Protein AF-A0A9D8RPE6-F1 (afdb_monomer)

Solvent-accessible surface area (backbone atoms only — not comparable to full-atom values): 11741 Å² total; per-residue (Å²): 139,93,84,80,96,80,81,82,78,76,74,66,63,62,64,57,57,60,62,60,58,66,74,66,58,72,76,73,71,79,67,78,72,73,56,92,44,42,50,67,58,50,51,54,49,47,44,48,47,59,56,48,60,66,75,77,62,69,70,71,65,51,54,53,54,52,50,50,27,52,50,51,47,51,48,46,49,50,52,53,52,56,52,40,73,73,40,61,70,74,53,22,53,48,23,50,53,46,49,52,56,49,46,52,35,34,60,70,23,82,93,38,54,80,45,42,72,43,52,82,56,65,64,44,54,56,64,51,45,73,66,50,48,52,49,55,49,31,33,47,71,69,75,44,61,39,73,39,28,34,43,31,79,58,25,37,43,34,33,31,70,34,90,86,70,82,45,53,39,35,39,38,36,34,57,77,56,31,36,35,35,50,43,59,84,55,81,82,71,46,63,60,79,51,65,47,66,76,76,43,66,25,43,53,116

Secondary structure (DSSP, 8-state):
------SSSSSSHHHHHHHHHGGGS------------BHHHHHHHHHHHHHHTTTSS-HHHHHHHHHHHHHHHHHHHHHHHHHHHTS-HHHHHHHHHHHHHHHHHHHH-GGGTTPEEE-SSTHHHHH--HHHHHHHHHHHTTS---SEEEE-SSEEEEEEE-TTTS-EEEEEEETTTTEEEEESS-GGGS-HHHH-S--EEEB--

Foldseek 3Di:
DDDDDDPDPPPPVVVVVVVVVVVPPPPPPVPQPQPAAAPLRVLVVLLCVLVCVVVDDDPPVVVVLVVVLVVVLVVQVVVLVVVLVPDDVVLSVQLVVLLVLLQVLLCVAPSLNPAHEHELDSCCSSVQDPQNSVQSSCVSVVNDWAQWWKDFPQWIWGWHQRPPPSWIWIWIARSSSSYIYTDTHDPVSPDVVRVPDDIHIYDTD

Nearest PDB structures (foldseek):
  8veh-assembly4_D  TM=6.543E-01  e=1.428E+00  Rickettsia bellii RML369-C
  4mlg-assembly1_B  TM=6.519E-01  e=4.072E+00  uncultured organism
  5e6u-assembly1_A  TM=4.037E-01  e=3.226E+00  Homo sapiens
  5e6s-assembly3_E  TM=4.034E-01  e=5.140E+00  Homo sapiens
  5e6s-assembly2_C  TM=4.018E-01  e=5.448E+00  Homo sapiens

pLDDT: mean 74.25, std 17.52, range [36.28, 94.06]

Structure (mmCIF, N/CA/C/O backbone):
data_AF-A0A9D8RPE6-F1
#
_entry.id   AF-A0A9D8RPE6-F1
#
loop_
_atom_site.grou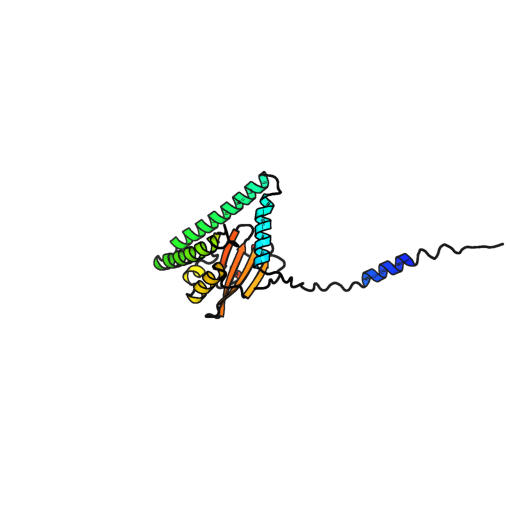p_PDB
_atom_site.id
_atom_site.type_symbol
_atom_site.label_atom_id
_atom_site.label_alt_id
_atom_site.label_comp_id
_atom_site.label_asym_id
_atom_site.label_entity_id
_atom_site.label_seq_id
_atom_site.pdbx_PDB_ins_code
_atom_site.Cartn_x
_atom_site.Cartn_y
_atom_site.Cartn_z
_atom_site.occupancy
_atom_site.B_iso_or_equiv
_atom_site.auth_seq_id
_atom_site.auth_comp_id
_atom_site.auth_asym_id
_atom_site.auth_atom_id
_atom_site.pdbx_PDB_model_num
ATOM 1 N N . MET A 1 1 ? 22.494 -43.134 -78.962 1.00 38.47 1 MET A N 1
ATOM 2 C CA . MET A 1 1 ? 23.239 -43.519 -77.742 1.00 38.47 1 MET A CA 1
ATOM 3 C C . MET A 1 1 ? 22.739 -42.643 -76.592 1.00 38.47 1 MET A C 1
ATOM 5 O O . MET A 1 1 ? 23.054 -41.464 -76.552 1.00 38.47 1 MET A O 1
ATOM 9 N N . MET A 1 2 ? 21.853 -43.183 -75.748 1.00 38.44 2 MET A N 1
ATOM 10 C CA . MET A 1 2 ? 21.179 -42.483 -74.641 1.00 38.44 2 MET A CA 1
ATOM 11 C C . MET A 1 2 ? 22.036 -42.511 -73.369 1.00 38.44 2 MET A C 1
ATOM 13 O O . MET A 1 2 ? 22.334 -43.597 -72.883 1.00 38.44 2 MET A O 1
ATOM 17 N N . LYS A 1 3 ? 22.379 -41.340 -72.818 1.00 37.56 3 LYS A N 1
ATOM 18 C CA . LYS A 1 3 ? 22.883 -41.077 -71.449 1.00 37.56 3 LYS A CA 1
ATOM 19 C C . LYS A 1 3 ? 22.598 -39.577 -71.190 1.00 37.56 3 LYS A C 1
ATOM 21 O O . LYS A 1 3 ? 22.864 -38.788 -72.079 1.00 37.56 3 LYS A O 1
ATOM 26 N N . ASN A 1 4 ? 22.084 -39.053 -70.078 1.00 41.06 4 ASN A N 1
ATOM 27 C CA . ASN A 1 4 ? 21.848 -39.583 -68.741 1.00 41.06 4 ASN A CA 1
ATOM 28 C C . ASN A 1 4 ? 20.949 -38.563 -67.987 1.00 41.06 4 ASN A C 1
ATOM 30 O O . ASN A 1 4 ? 21.429 -37.543 -67.496 1.00 41.06 4 ASN A O 1
ATOM 34 N N . THR A 1 5 ? 19.638 -38.793 -67.902 1.00 49.66 5 THR A N 1
ATOM 35 C CA . THR A 1 5 ? 18.705 -38.008 -67.069 1.00 49.66 5 THR A CA 1
ATOM 36 C C . THR A 1 5 ? 18.773 -38.506 -65.625 1.00 49.66 5 THR A C 1
ATOM 38 O O . THR A 1 5 ? 18.009 -39.387 -65.236 1.00 49.66 5 THR A O 1
ATOM 41 N N . ARG A 1 6 ? 19.724 -38.009 -64.821 1.00 47.41 6 ARG A N 1
ATOM 42 C CA . ARG A 1 6 ? 19.902 -38.473 -63.425 1.00 47.41 6 ARG A CA 1
ATOM 43 C C . ARG A 1 6 ? 20.211 -37.399 -62.377 1.00 47.41 6 ARG A C 1
ATOM 45 O O . ARG A 1 6 ? 20.672 -37.749 -61.300 1.00 47.41 6 ARG A O 1
ATOM 52 N N . ASN A 1 7 ? 19.906 -36.122 -62.624 1.00 46.97 7 ASN A N 1
ATOM 53 C CA . ASN A 1 7 ? 20.205 -35.059 -61.646 1.00 46.97 7 ASN A CA 1
ATOM 54 C C . ASN A 1 7 ? 19.041 -34.137 -61.244 1.00 46.97 7 ASN A C 1
ATOM 56 O O . ASN A 1 7 ? 19.283 -33.149 -60.562 1.00 46.97 7 ASN A O 1
ATOM 60 N N . LEU A 1 8 ? 17.782 -34.462 -61.569 1.00 42.97 8 LEU A N 1
ATOM 61 C CA . LEU A 1 8 ? 16.640 -33.603 -61.198 1.00 42.97 8 LEU A CA 1
ATOM 62 C C . LEU A 1 8 ? 15.841 -34.030 -59.951 1.00 42.97 8 LEU A C 1
ATOM 64 O O . LEU A 1 8 ? 14.973 -33.284 -59.519 1.00 42.97 8 LEU A O 1
ATOM 68 N N . TYR A 1 9 ? 16.137 -35.175 -59.326 1.00 46.22 9 TYR A N 1
ATOM 69 C CA . TYR A 1 9 ? 15.296 -35.727 -58.243 1.00 46.22 9 TYR A CA 1
ATOM 70 C C . TYR A 1 9 ? 15.924 -35.718 -56.840 1.00 46.22 9 TYR A C 1
ATOM 72 O O . TYR A 1 9 ? 15.388 -36.336 -55.927 1.00 46.22 9 TYR A O 1
ATOM 80 N N . LYS A 1 10 ? 17.047 -35.017 -56.629 1.00 44.34 10 LYS A N 1
ATOM 81 C CA . LYS A 1 10 ? 17.669 -34.910 -55.291 1.00 44.34 10 LYS A CA 1
ATOM 82 C C . LYS A 1 10 ? 17.327 -33.629 -54.523 1.00 44.34 10 LYS A C 1
ATOM 84 O O . LYS A 1 10 ? 17.572 -33.578 -53.326 1.00 44.34 10 LYS A O 1
ATOM 89 N N . TRP A 1 11 ? 16.713 -32.635 -55.168 1.00 43.06 11 TRP A N 1
ATOM 90 C CA . TRP A 1 11 ? 16.415 -31.337 -54.541 1.00 43.06 11 TRP A CA 1
ATOM 91 C C . TRP A 1 11 ? 14.943 -31.124 -54.164 1.00 43.06 11 TRP A C 1
ATOM 93 O O . TRP A 1 11 ? 14.630 -30.165 -53.470 1.00 43.06 11 TRP A O 1
ATOM 103 N N . THR A 1 12 ? 14.037 -32.031 -54.536 1.00 46.94 12 THR A N 1
ATOM 104 C CA . THR A 1 12 ? 12.609 -31.942 -54.172 1.00 46.94 12 THR A CA 1
ATOM 105 C C . THR A 1 12 ? 12.239 -32.748 -52.923 1.00 46.94 12 THR A C 1
ATOM 107 O O . THR A 1 12 ? 11.204 -32.489 -52.316 1.00 46.94 12 THR A O 1
ATOM 110 N N . ALA A 1 13 ? 13.099 -33.667 -52.471 1.00 46.22 13 ALA A N 1
ATOM 111 C CA . ALA A 1 13 ? 12.863 -34.462 -51.262 1.00 46.22 13 ALA A CA 1
ATOM 112 C C . ALA A 1 13 ? 13.247 -33.735 -49.955 1.00 46.22 13 ALA A C 1
ATOM 114 O O . ALA A 1 13 ? 12.731 -34.068 -48.891 1.00 46.22 13 ALA A O 1
ATOM 115 N N . VAL A 1 14 ? 14.112 -32.715 -50.019 1.00 47.41 14 VAL A N 1
ATOM 116 C CA . VAL A 1 14 ? 14.602 -32.002 -48.822 1.00 47.41 14 VAL A CA 1
ATOM 117 C C . VAL A 1 14 ? 13.607 -30.935 -48.336 1.00 47.41 14 VAL A C 1
ATOM 119 O O . VAL A 1 14 ? 13.515 -30.682 -47.138 1.00 47.41 14 VAL A O 1
ATOM 122 N N . CYS A 1 15 ? 12.779 -30.370 -49.222 1.00 39.06 15 CYS A N 1
ATOM 123 C CA . CYS A 1 15 ? 11.791 -29.357 -48.832 1.00 39.06 15 CYS A CA 1
ATOM 124 C C . CYS A 1 15 ? 10.507 -29.937 -48.206 1.00 39.06 15 CYS A C 1
ATOM 126 O O . CYS A 1 15 ? 9.873 -29.253 -47.408 1.00 39.06 15 CYS A O 1
ATOM 128 N N . CYS A 1 16 ? 10.135 -31.192 -48.494 1.00 42.22 16 CYS A N 1
ATOM 129 C CA . CYS A 1 16 ? 8.936 -31.808 -47.898 1.00 42.22 16 CY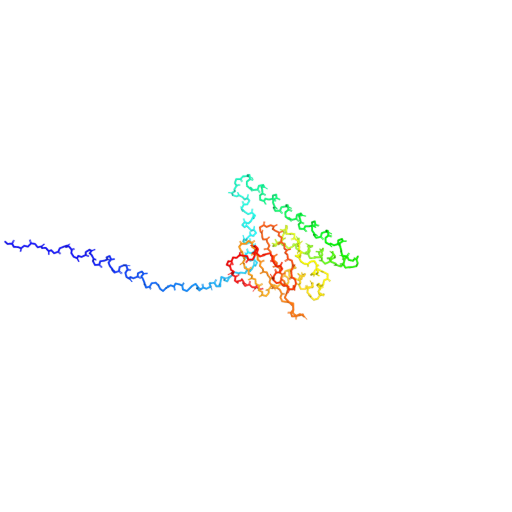S A CA 1
ATOM 130 C C . CYS A 1 16 ? 9.171 -32.396 -46.495 1.00 42.22 16 CYS A C 1
ATOM 132 O O . CYS A 1 16 ? 8.239 -32.441 -45.696 1.00 42.22 16 CYS A O 1
ATOM 134 N N . ALA A 1 17 ? 10.402 -32.785 -46.146 1.00 45.97 17 ALA A N 1
ATOM 135 C CA . ALA A 1 17 ? 10.709 -33.287 -44.802 1.00 45.97 17 ALA A CA 1
ATOM 136 C C . ALA A 1 17 ? 10.787 -32.164 -43.745 1.00 45.97 17 ALA A C 1
ATOM 138 O O . ALA A 1 17 ? 10.439 -32.381 -42.587 1.00 45.97 17 ALA A O 1
ATOM 139 N N . ALA A 1 18 ? 11.178 -30.947 -44.141 1.00 48.09 18 ALA A N 1
ATOM 140 C CA . ALA A 1 18 ? 11.243 -29.797 -43.234 1.00 48.09 18 ALA A CA 1
ATOM 141 C C . ALA A 1 18 ? 9.855 -29.221 -42.883 1.00 48.09 18 ALA A C 1
ATOM 143 O O . ALA A 1 18 ? 9.660 -28.708 -41.783 1.00 48.09 18 ALA A O 1
ATOM 144 N N . LEU A 1 19 ? 8.873 -29.347 -43.783 1.00 46.00 19 LEU A N 1
ATOM 145 C CA . LEU A 1 19 ? 7.506 -28.852 -43.568 1.00 46.00 19 LEU A CA 1
ATOM 146 C C . LEU A 1 19 ? 6.645 -29.792 -42.706 1.00 46.00 19 LEU A C 1
ATOM 148 O O . LEU A 1 19 ? 5.772 -29.317 -41.985 1.00 46.00 19 LEU A O 1
ATOM 152 N N . LEU A 1 20 ? 6.926 -31.100 -42.699 1.00 42.09 20 LEU A N 1
ATOM 153 C CA . LEU A 1 20 ? 6.230 -32.068 -41.837 1.00 42.09 20 LEU A CA 1
ATOM 154 C C . LEU A 1 20 ? 6.803 -32.160 -40.412 1.00 42.09 20 LEU A C 1
ATOM 156 O O . LEU A 1 20 ? 6.078 -32.546 -39.499 1.00 42.09 20 LEU A O 1
ATOM 160 N N . ALA A 1 21 ? 8.053 -31.743 -40.181 1.00 47.22 21 ALA A N 1
ATOM 161 C CA . ALA A 1 21 ? 8.631 -31.682 -38.833 1.00 47.22 21 ALA A CA 1
ATOM 162 C C . ALA A 1 21 ? 8.176 -30.448 -38.023 1.00 47.22 21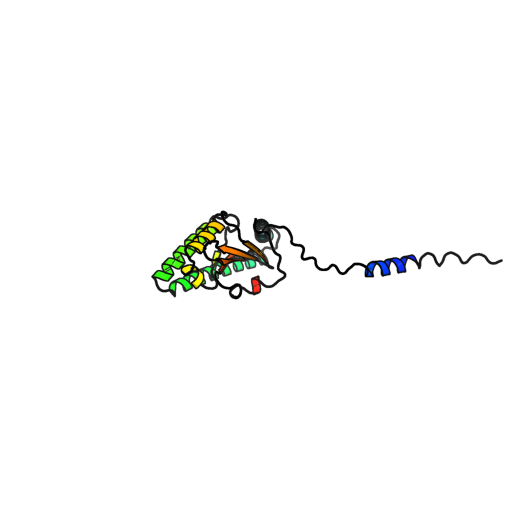 ALA A C 1
ATOM 164 O O . ALA A 1 21 ? 8.215 -30.470 -36.795 1.00 47.22 21 ALA A O 1
ATOM 165 N N . ALA A 1 22 ? 7.698 -29.384 -38.681 1.00 46.00 22 ALA A N 1
ATOM 166 C CA . ALA A 1 22 ? 7.183 -28.187 -38.006 1.00 46.00 22 ALA A CA 1
ATOM 167 C C . ALA A 1 22 ? 5.736 -28.342 -37.490 1.00 46.00 22 ALA A C 1
ATOM 169 O O . ALA A 1 22 ? 5.311 -27.579 -36.626 1.00 46.00 22 ALA A O 1
ATOM 170 N N . LEU A 1 23 ? 4.993 -29.345 -37.973 1.00 44.56 23 LEU A N 1
ATOM 171 C CA . LEU A 1 23 ? 3.625 -29.659 -37.528 1.00 44.56 23 LEU A CA 1
ATOM 172 C C . LEU A 1 23 ? 3.574 -30.600 -36.310 1.00 44.56 23 LEU A C 1
ATOM 174 O O . LEU A 1 23 ? 2.495 -30.892 -35.805 1.00 44.56 23 LEU A O 1
ATOM 178 N N . LEU A 1 24 ? 4.735 -31.046 -35.821 1.00 40.94 24 LEU A N 1
ATOM 179 C CA . LEU A 1 24 ? 4.886 -31.881 -34.624 1.00 40.94 24 LEU A CA 1
ATOM 180 C C . LEU A 1 24 ? 5.618 -31.150 -33.492 1.00 40.94 24 LEU A C 1
ATOM 182 O O . LEU A 1 24 ? 6.169 -31.782 -32.593 1.00 40.94 24 LEU A O 1
ATOM 186 N N . ILE A 1 25 ? 5.610 -29.815 -33.500 1.00 46.50 25 ILE A N 1
ATOM 187 C CA . ILE A 1 25 ? 5.854 -29.078 -32.264 1.00 46.50 25 ILE A CA 1
ATOM 188 C C . ILE A 1 25 ? 4.582 -29.295 -31.442 1.00 46.50 25 ILE A C 1
ATOM 190 O O . ILE A 1 25 ? 3.528 -28.815 -31.869 1.00 46.50 25 ILE A O 1
ATOM 194 N N . PRO A 1 26 ? 4.620 -30.031 -30.312 1.00 42.38 26 PRO A N 1
ATOM 195 C CA . PRO A 1 26 ? 3.478 -30.031 -29.418 1.00 42.38 26 PRO A CA 1
ATOM 196 C C . PRO A 1 26 ? 3.186 -28.565 -29.146 1.00 42.38 26 PRO A C 1
ATOM 198 O O . PRO A 1 26 ? 4.105 -27.819 -28.790 1.00 42.38 26 PRO A O 1
ATOM 201 N N . ALA A 1 27 ? 1.938 -28.146 -29.389 1.00 44.84 27 ALA A N 1
ATOM 202 C CA . ALA A 1 27 ? 1.440 -26.884 -28.883 1.00 44.84 27 ALA A CA 1
ATOM 203 C C . ALA A 1 27 ? 2.005 -26.785 -27.474 1.00 44.84 27 ALA A C 1
ATOM 205 O O . ALA A 1 27 ? 1.745 -27.670 -26.655 1.00 44.84 27 ALA A O 1
ATOM 206 N N . ARG A 1 28 ? 2.899 -25.813 -27.245 1.00 36.88 28 ARG A N 1
ATOM 207 C CA . ARG A 1 28 ? 3.326 -25.499 -25.894 1.00 36.88 28 ARG A CA 1
ATOM 208 C C . ARG A 1 28 ? 2.009 -25.196 -25.207 1.00 36.88 28 ARG A C 1
ATOM 210 O O . ARG A 1 28 ? 1.449 -24.123 -25.393 1.00 36.88 28 ARG A O 1
ATOM 217 N N . THR A 1 29 ? 1.489 -26.178 -24.474 1.00 38.69 29 THR A N 1
ATOM 218 C CA . THR A 1 29 ? 0.775 -25.925 -23.243 1.00 38.69 29 THR A CA 1
ATOM 219 C C . THR A 1 29 ? 1.579 -24.814 -22.619 1.00 38.69 29 THR A C 1
ATOM 221 O O . THR A 1 29 ? 2.774 -25.009 -22.365 1.00 38.69 29 THR A O 1
ATOM 224 N N . ASP A 1 30 ? 0.974 -23.632 -22.545 1.00 36.28 30 ASP A N 1
ATOM 225 C CA . ASP A 1 30 ? 1.440 -22.537 -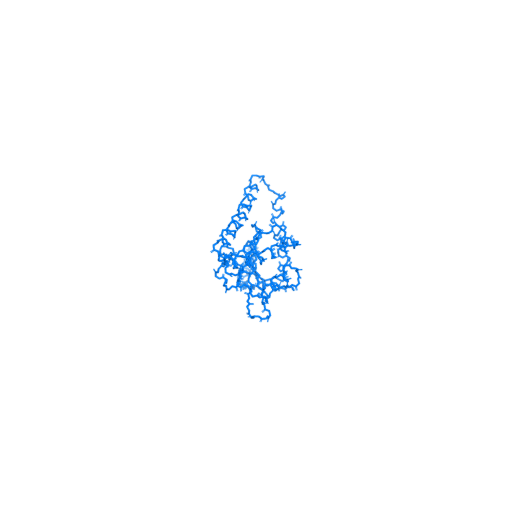21.722 1.00 36.28 30 ASP A CA 1
ATOM 226 C C . ASP A 1 30 ? 1.568 -23.133 -20.322 1.00 36.28 30 ASP A C 1
ATOM 228 O O . ASP A 1 30 ? 0.649 -23.096 -19.509 1.00 36.28 30 ASP A O 1
ATOM 232 N N . ALA A 1 31 ? 2.698 -23.793 -20.069 1.00 39.06 31 ALA A N 1
ATOM 233 C CA . ALA A 1 31 ? 3.173 -24.066 -18.747 1.00 39.06 31 ALA A CA 1
ATOM 234 C C . ALA A 1 31 ? 3.246 -22.665 -18.174 1.00 39.06 31 ALA A C 1
ATOM 236 O O . ALA A 1 31 ? 4.044 -21.850 -18.643 1.00 39.06 31 ALA A O 1
ATOM 237 N N . GLN A 1 32 ? 2.314 -22.349 -17.278 1.00 45.88 32 GLN A N 1
ATOM 238 C CA . GLN A 1 32 ? 2.399 -21.176 -16.436 1.00 45.88 32 GLN A CA 1
ATOM 239 C C . GLN A 1 32 ? 3.757 -21.285 -15.762 1.00 45.88 32 GLN A C 1
ATOM 241 O O . GLN A 1 32 ? 3.935 -22.013 -14.788 1.00 45.88 32 GLN A O 1
ATOM 246 N N . THR A 1 33 ? 4.759 -20.659 -16.371 1.00 45.47 33 THR A N 1
ATOM 247 C CA . THR A 1 33 ? 6.102 -20.619 -15.842 1.00 45.47 33 THR A CA 1
ATOM 248 C C . THR A 1 33 ? 5.950 -19.801 -14.579 1.00 45.47 33 THR A C 1
ATOM 250 O O . THR A 1 33 ? 5.852 -18.574 -14.643 1.00 45.47 33 THR A O 1
ATOM 253 N N . HIS A 1 34 ? 5.837 -20.479 -13.437 1.00 52.19 34 HIS A N 1
ATOM 254 C CA . HIS A 1 34 ? 6.012 -19.860 -12.138 1.00 52.19 34 HIS A CA 1
ATOM 255 C C . HIS A 1 34 ? 7.430 -19.283 -12.158 1.00 52.19 34 HIS A C 1
ATOM 257 O O . HIS A 1 34 ? 8.427 -19.975 -11.955 1.00 52.19 34 HIS A O 1
ATOM 263 N N . LEU A 1 35 ? 7.532 -18.019 -12.561 1.00 56.44 35 LEU A N 1
ATOM 264 C CA . LEU A 1 35 ? 8.759 -17.251 -12.525 1.00 56.44 35 LEU A CA 1
ATOM 265 C C . LEU A 1 35 ? 9.096 -17.101 -11.045 1.00 56.44 35 LEU A C 1
ATOM 267 O O . LEU A 1 35 ? 8.471 -16.309 -10.346 1.00 56.44 35 LEU A O 1
ATOM 271 N N . ASN A 1 36 ? 10.072 -17.878 -10.572 1.00 64.44 36 ASN A N 1
ATOM 272 C CA . ASN A 1 36 ? 10.607 -17.795 -9.213 1.00 64.44 36 ASN A CA 1
ATOM 273 C C . ASN A 1 36 ? 11.349 -16.461 -9.015 1.00 64.44 36 ASN A C 1
ATOM 275 O O . ASN A 1 36 ? 12.579 -16.396 -8.991 1.00 64.44 36 ASN A O 1
ATOM 279 N N . VAL A 1 37 ? 10.594 -15.371 -8.906 1.00 77.44 37 VAL A N 1
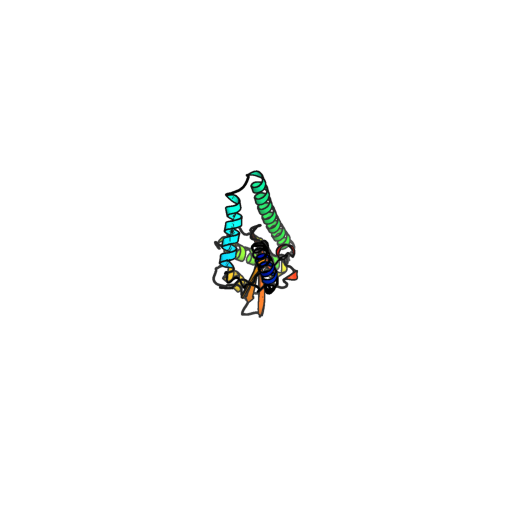ATOM 280 C CA . VAL A 1 37 ? 11.083 -14.023 -8.620 1.00 77.44 37 VAL A CA 1
ATOM 281 C C . VAL A 1 37 ? 10.323 -13.506 -7.404 1.00 77.44 37 VAL A C 1
ATOM 283 O O . VAL A 1 37 ? 9.097 -13.589 -7.346 1.00 77.44 37 VAL A O 1
ATOM 286 N N . SER A 1 38 ? 11.048 -12.978 -6.415 1.00 87.88 38 SER A N 1
ATOM 287 C CA . SER A 1 38 ? 10.418 -12.420 -5.219 1.00 87.88 38 SER A CA 1
ATOM 288 C C . SER A 1 38 ? 9.701 -11.109 -5.514 1.00 87.88 38 SER A C 1
ATOM 290 O O . SER A 1 38 ? 10.154 -10.307 -6.337 1.00 87.88 38 SER A O 1
ATOM 292 N N . TRP A 1 39 ? 8.613 -10.844 -4.790 1.00 90.38 39 TRP A N 1
ATOM 293 C CA . TRP A 1 39 ? 7.866 -9.590 -4.928 1.00 90.38 39 TRP A CA 1
ATOM 294 C C . TRP A 1 39 ? 8.739 -8.350 -4.685 1.00 90.38 39 TRP A C 1
ATOM 296 O O . TRP A 1 39 ? 8.599 -7.364 -5.406 1.00 90.38 39 TRP A O 1
ATOM 306 N N . LYS A 1 40 ? 9.692 -8.422 -3.738 1.00 91.31 40 LYS A N 1
ATOM 307 C CA . LYS A 1 40 ? 10.648 -7.339 -3.451 1.00 91.31 40 LYS A CA 1
ATOM 308 C C . LYS A 1 40 ? 11.481 -7.009 -4.687 1.00 91.31 40 LYS A C 1
ATOM 310 O O . LYS A 1 40 ? 11.511 -5.860 -5.111 1.00 91.31 40 LYS A O 1
ATOM 315 N N . LYS A 1 41 ? 12.064 -8.026 -5.335 1.00 90.19 41 LYS A N 1
ATOM 316 C CA . LYS A 1 41 ? 12.854 -7.844 -6.564 1.00 90.19 41 LYS A CA 1
ATOM 317 C C . LYS A 1 41 ? 12.018 -7.272 -7.704 1.00 90.19 41 LYS A C 1
ATOM 319 O O . LYS A 1 41 ? 12.506 -6.420 -8.443 1.00 90.19 41 LYS A O 1
ATOM 324 N N . VAL A 1 42 ? 10.768 -7.715 -7.850 1.00 89.81 42 VAL A N 1
ATOM 325 C CA . VAL A 1 42 ? 9.860 -7.158 -8.864 1.00 89.81 42 VAL A CA 1
ATOM 326 C C . VAL A 1 42 ? 9.580 -5.683 -8.582 1.00 89.81 42 VAL A C 1
ATOM 328 O O . VAL A 1 42 ? 9.689 -4.867 -9.494 1.00 89.81 42 VAL A O 1
ATOM 331 N N . LEU A 1 43 ? 9.278 -5.321 -7.335 1.00 90.88 43 LEU A N 1
ATOM 332 C CA . LEU A 1 43 ? 9.050 -3.931 -6.946 1.00 90.88 43 LEU A CA 1
ATOM 333 C C . LEU A 1 43 ? 10.297 -3.065 -7.170 1.00 90.88 43 LEU A C 1
ATOM 335 O O . LEU A 1 43 ? 10.189 -1.977 -7.724 1.00 90.88 43 LEU A O 1
ATOM 339 N N . GLU A 1 44 ? 11.488 -3.550 -6.818 1.00 91.81 44 GLU A N 1
ATOM 340 C CA . GLU A 1 44 ? 12.762 -2.865 -7.082 1.00 91.81 44 GLU A CA 1
ATOM 341 C C . GLU A 1 44 ? 13.020 -2.658 -8.577 1.00 91.81 44 GLU A C 1
ATOM 343 O O . GLU A 1 44 ? 13.537 -1.619 -8.990 1.00 91.81 44 GLU A O 1
ATOM 348 N N . GLN A 1 45 ? 12.711 -3.655 -9.406 1.00 89.19 45 GLN A N 1
ATOM 349 C CA . GLN A 1 45 ? 12.844 -3.553 -10.858 1.00 89.19 45 GLN A CA 1
ATOM 350 C C . GLN A 1 45 ? 11.843 -2.555 -11.439 1.00 89.19 45 GLN A C 1
ATOM 352 O O . GLN A 1 45 ? 12.228 -1.734 -12.268 1.00 89.19 45 GLN A O 1
ATOM 357 N N . GLU A 1 46 ? 10.585 -2.585 -10.998 1.00 87.56 46 GLU A N 1
ATOM 358 C CA . GLU A 1 46 ? 9.561 -1.647 -11.461 1.00 87.56 46 GLU A CA 1
ATOM 359 C C . GLU A 1 46 ? 9.830 -0.223 -10.968 1.00 87.56 46 GLU A C 1
ATOM 361 O O . GLU A 1 46 ? 9.704 0.711 -11.755 1.00 87.56 46 GLU A O 1
ATOM 366 N N . ASN A 1 47 ? 10.288 -0.042 -9.725 1.00 89.25 47 ASN A N 1
ATOM 367 C CA . ASN A 1 47 ? 10.751 1.249 -9.217 1.00 89.25 47 ASN A CA 1
ATOM 368 C C . ASN A 1 47 ? 11.894 1.777 -10.082 1.00 89.25 47 ASN A C 1
ATOM 370 O O . ASN A 1 47 ? 11.771 2.858 -10.647 1.00 89.25 47 ASN A O 1
ATOM 374 N N . ARG A 1 48 ? 12.945 0.974 -10.302 1.00 86.94 48 ARG A N 1
ATOM 375 C CA . ARG A 1 48 ? 14.041 1.348 -11.206 1.00 86.94 48 ARG A CA 1
ATOM 376 C C . ARG A 1 48 ? 13.548 1.653 -12.608 1.00 86.94 48 ARG A C 1
ATOM 378 O O . ARG A 1 48 ? 14.036 2.597 -13.204 1.00 86.94 48 ARG A O 1
ATOM 385 N N . ARG A 1 49 ? 12.596 0.901 -13.160 1.00 84.44 49 ARG A N 1
ATOM 386 C CA . ARG A 1 49 ? 12.032 1.182 -14.487 1.00 84.44 49 ARG A CA 1
ATOM 387 C C . ARG A 1 49 ? 11.306 2.522 -14.497 1.00 84.44 49 ARG A C 1
ATOM 389 O O . ARG A 1 49 ? 11.515 3.298 -15.419 1.00 84.44 49 ARG A O 1
ATOM 396 N N . VAL A 1 50 ? 10.467 2.795 -13.506 1.00 79.81 50 VAL A N 1
ATOM 397 C CA . VAL A 1 50 ? 9.708 4.047 -13.391 1.00 79.81 50 VAL A CA 1
ATOM 398 C C . VAL A 1 50 ? 10.637 5.244 -13.166 1.00 79.81 50 VAL A C 1
ATOM 400 O O . VAL A 1 50 ? 10.397 6.310 -13.735 1.00 79.81 50 VAL A O 1
ATOM 403 N N . ASP A 1 51 ? 11.710 5.058 -12.402 1.00 77.19 51 ASP A N 1
ATOM 404 C CA . ASP A 1 51 ? 12.680 6.104 -12.082 1.00 77.19 51 ASP A CA 1
ATOM 405 C C . ASP A 1 51 ? 13.676 6.315 -13.252 1.00 77.19 51 ASP A C 1
ATOM 407 O O . ASP A 1 51 ? 13.916 7.449 -13.670 1.00 77.19 51 ASP A O 1
ATOM 411 N N . ASN A 1 52 ? 14.164 5.237 -13.887 1.00 64.81 52 ASN A N 1
ATOM 412 C CA . ASN A 1 52 ? 15.093 5.262 -15.034 1.00 64.81 52 ASN A CA 1
ATOM 413 C C . ASN A 1 52 ? 14.417 5.548 -16.380 1.00 64.81 52 ASN A C 1
ATOM 415 O O . ASN A 1 52 ? 15.079 6.053 -17.284 1.00 64.81 52 ASN A O 1
ATOM 419 N N . GLN A 1 53 ? 13.111 5.311 -16.542 1.00 57.94 53 GLN A N 1
ATOM 420 C CA . GLN A 1 53 ? 12.356 5.910 -17.654 1.00 57.94 53 GLN A CA 1
ATOM 421 C C . GLN A 1 53 ? 12.448 7.448 -17.622 1.00 57.94 53 GLN A C 1
ATOM 423 O O . GLN A 1 53 ? 12.267 8.091 -18.653 1.00 57.94 53 GLN A O 1
ATOM 428 N N . GLY A 1 54 ? 12.817 8.040 -16.479 1.00 50.25 54 GLY A N 1
ATOM 429 C CA . GLY A 1 54 ? 13.215 9.439 -16.369 1.00 50.25 54 GLY A CA 1
ATOM 430 C C . GLY A 1 54 ? 14.570 9.790 -17.006 1.00 50.25 54 GLY A C 1
ATOM 431 O O . GLY A 1 54 ? 14.776 10.955 -17.324 1.00 50.25 54 GLY A O 1
ATOM 432 N N . ALA A 1 55 ? 15.484 8.844 -17.234 1.00 46.91 55 ALA A N 1
ATOM 433 C CA . ALA A 1 55 ? 16.832 9.126 -17.747 1.00 46.91 55 ALA A CA 1
ATOM 434 C C . ALA A 1 55 ? 16.954 9.074 -19.286 1.00 46.91 55 ALA A C 1
ATOM 436 O O . ALA A 1 55 ? 17.909 9.620 -19.828 1.00 46.91 55 ALA A O 1
ATOM 437 N N . ALA A 1 56 ? 16.006 8.449 -19.997 1.00 49.00 56 ALA A N 1
ATOM 438 C CA . ALA A 1 56 ? 16.188 8.064 -21.405 1.00 49.00 56 ALA A CA 1
ATOM 439 C C . ALA A 1 56 ? 15.185 8.669 -22.422 1.00 49.00 56 ALA A C 1
ATOM 441 O O . ALA A 1 56 ? 15.105 8.163 -23.537 1.00 49.00 56 ALA A O 1
ATOM 442 N N . SER A 1 57 ? 14.396 9.710 -22.094 1.00 48.06 57 SER A N 1
ATOM 443 C CA . SER A 1 57 ? 13.310 10.182 -22.987 1.00 48.06 57 SER A CA 1
ATOM 444 C C . SER A 1 57 ? 13.090 11.706 -23.053 1.00 48.06 57 SER A C 1
ATOM 446 O O . SER A 1 57 ? 13.347 12.439 -22.099 1.00 48.06 57 SER A O 1
ATOM 448 N N . VAL A 1 58 ? 12.556 12.146 -24.202 1.00 55.81 58 VAL A N 1
ATOM 449 C CA . VAL A 1 58 ? 12.230 13.522 -24.636 1.00 55.81 58 VAL A CA 1
ATOM 450 C C . VAL A 1 58 ? 11.446 14.308 -23.568 1.00 55.81 58 VAL A C 1
ATOM 452 O O . VAL A 1 58 ? 10.388 13.876 -23.106 1.00 55.81 58 VAL A O 1
ATOM 455 N N . LEU A 1 59 ? 11.958 15.489 -23.201 1.00 57.28 59 LEU A N 1
ATOM 456 C CA . LEU A 1 59 ? 11.574 16.301 -22.030 1.00 57.28 59 LEU A CA 1
ATOM 457 C C . LEU A 1 59 ? 10.061 16.593 -21.867 1.00 57.28 59 LEU A C 1
ATOM 459 O O . LEU A 1 59 ? 9.585 16.660 -20.735 1.00 57.28 59 LEU A O 1
ATOM 463 N N . GLY A 1 60 ? 9.285 16.726 -22.951 1.00 56.00 60 GLY A N 1
ATOM 464 C CA . GLY A 1 60 ? 7.865 17.126 -22.892 1.00 56.00 60 GLY A CA 1
ATOM 465 C C . GLY A 1 60 ? 6.899 16.058 -22.351 1.00 56.00 60 GLY A C 1
ATOM 466 O O . GLY A 1 60 ? 6.039 16.356 -21.524 1.00 56.00 60 GLY A O 1
ATOM 467 N N . VAL A 1 61 ? 7.068 14.791 -22.743 1.00 61.34 61 VAL A N 1
ATOM 468 C CA . VAL A 1 61 ? 6.213 13.676 -22.272 1.00 61.34 61 VAL A CA 1
ATOM 469 C C . VAL A 1 61 ? 6.476 13.368 -20.788 1.00 61.34 61 VAL A C 1
ATOM 471 O O . VAL A 1 61 ? 5.579 12.950 -20.054 1.00 61.34 61 VAL A O 1
ATOM 474 N N . ARG A 1 62 ? 7.704 13.637 -20.320 1.00 66.69 62 ARG A N 1
ATOM 475 C CA . ARG A 1 62 ? 8.164 13.396 -18.945 1.00 66.69 62 ARG A CA 1
ATOM 476 C C . ARG A 1 62 ? 7.505 14.324 -17.929 1.00 66.69 62 ARG A C 1
ATOM 478 O O . ARG A 1 62 ? 7.043 13.854 -16.891 1.00 66.69 62 ARG A O 1
ATOM 485 N N . VAL A 1 63 ? 7.449 15.621 -18.233 1.00 68.19 63 VAL A N 1
ATOM 486 C CA . VAL A 1 63 ? 6.798 16.608 -17.363 1.00 68.19 63 VAL A CA 1
ATOM 487 C C . VAL A 1 63 ? 5.315 16.270 -17.218 1.00 68.19 63 VAL A C 1
ATOM 489 O O . VAL A 1 63 ? 4.821 16.226 -16.098 1.00 68.19 63 VAL A O 1
ATOM 492 N N . GLY A 1 64 ? 4.639 15.900 -18.312 1.00 73.44 64 GLY A N 1
ATOM 493 C CA . GLY A 1 64 ? 3.243 15.453 -18.270 1.00 73.44 64 GLY A CA 1
ATOM 494 C C . GLY A 1 64 ? 3.021 14.239 -17.359 1.00 73.44 64 GLY A C 1
ATOM 495 O O . GLY A 1 64 ? 2.154 14.276 -16.492 1.00 73.44 64 GLY A O 1
ATOM 496 N N . ALA A 1 65 ? 3.838 13.187 -17.488 1.00 76.81 65 ALA A N 1
ATOM 497 C CA . ALA A 1 65 ? 3.705 11.983 -16.661 1.00 76.81 65 ALA A CA 1
ATOM 498 C C . ALA A 1 65 ? 4.007 12.232 -15.171 1.00 76.81 65 ALA A C 1
ATOM 500 O O . ALA A 1 65 ? 3.363 11.650 -14.296 1.00 76.81 65 ALA A O 1
ATOM 501 N N . GLN A 1 66 ? 4.979 13.095 -14.868 1.00 78.00 66 GLN A N 1
ATOM 502 C CA . GLN A 1 66 ? 5.321 13.441 -13.491 1.00 78.00 66 GLN A CA 1
ATOM 503 C C . GLN A 1 66 ? 4.284 14.374 -12.855 1.00 78.00 66 GLN A C 1
ATOM 505 O O . GLN A 1 66 ? 3.921 14.169 -11.698 1.00 78.00 66 GLN A O 1
ATOM 510 N N . ILE A 1 67 ? 3.760 15.345 -13.608 1.00 81.06 67 ILE A N 1
ATOM 511 C CA . ILE A 1 67 ? 2.631 16.179 -13.176 1.00 81.06 67 ILE A CA 1
ATOM 512 C C . ILE A 1 67 ? 1.415 15.302 -12.902 1.00 81.06 67 ILE A C 1
ATOM 514 O O . ILE A 1 67 ? 0.788 15.455 -11.861 1.00 81.06 67 ILE A O 1
ATOM 518 N N . GLU A 1 68 ? 1.112 14.351 -13.784 1.00 84.25 68 GLU A N 1
ATOM 519 C CA . GLU A 1 68 ? -0.011 13.434 -13.603 1.00 84.25 68 GLU A CA 1
ATOM 520 C C . GLU A 1 68 ? 0.147 12.581 -12.338 1.00 84.25 68 GLU A C 1
ATOM 522 O O . GLU A 1 68 ? -0.805 12.425 -11.573 1.00 84.25 68 GLU A O 1
ATOM 527 N N . ARG A 1 69 ? 1.362 12.092 -12.056 1.00 86.00 69 ARG A N 1
ATOM 528 C CA . ARG A 1 69 ? 1.665 11.396 -10.797 1.00 86.00 69 ARG A CA 1
ATOM 529 C C . ARG A 1 69 ? 1.382 12.284 -9.586 1.00 86.00 69 ARG A C 1
ATOM 531 O O . ARG A 1 69 ? 0.643 11.878 -8.695 1.00 86.00 69 ARG A O 1
ATOM 538 N N . ILE A 1 70 ? 1.946 13.492 -9.564 1.00 84.75 70 ILE A N 1
ATOM 539 C CA . ILE A 1 70 ? 1.767 14.447 -8.460 1.00 84.75 70 ILE A CA 1
ATOM 540 C C . ILE A 1 70 ? 0.286 14.811 -8.301 1.00 84.75 70 ILE A C 1
ATOM 542 O O . ILE A 1 70 ? -0.215 14.894 -7.181 1.00 84.75 70 ILE A O 1
ATOM 546 N N . ARG A 1 71 ? -0.436 14.992 -9.413 1.00 87.12 71 ARG A N 1
ATOM 547 C CA . ARG A 1 71 ? -1.876 15.262 -9.427 1.00 87.12 71 ARG A CA 1
ATOM 548 C C . ARG A 1 71 ? -2.639 14.136 -8.738 1.00 87.12 71 ARG A C 1
ATOM 550 O O . ARG A 1 71 ? -3.387 14.414 -7.806 1.00 87.12 71 ARG A O 1
ATOM 557 N N . LYS A 1 72 ? -2.395 12.883 -9.127 1.00 87.25 72 LYS A N 1
ATOM 558 C CA . LYS A 1 72 ? -3.038 11.71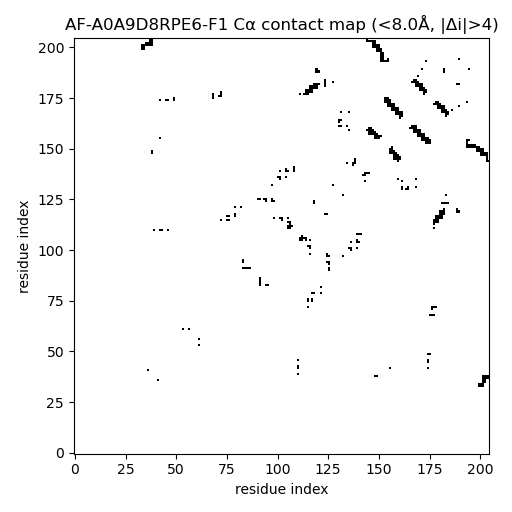4 -8.514 1.00 87.25 72 LYS A CA 1
ATOM 559 C C . LYS A 1 72 ? -2.707 11.562 -7.032 1.00 87.25 72 LYS A C 1
ATOM 561 O O . LYS A 1 72 ? -3.604 11.290 -6.242 1.00 87.25 72 LYS A O 1
ATOM 566 N N . GLN A 1 73 ? -1.453 11.783 -6.639 1.00 88.62 73 GLN A N 1
ATOM 567 C CA . GLN A 1 73 ? -1.054 11.757 -5.226 1.00 88.62 73 GLN A CA 1
ATOM 568 C C . GLN A 1 73 ? -1.785 12.838 -4.415 1.00 88.62 73 GLN A C 1
ATOM 570 O O . GLN A 1 73 ? -2.330 12.563 -3.348 1.00 88.62 73 GLN A O 1
ATOM 575 N N . ASN A 1 74 ? -1.867 14.060 -4.946 1.00 86.88 74 ASN A N 1
ATOM 576 C CA . ASN A 1 74 ? -2.599 15.149 -4.303 1.00 86.88 74 ASN A CA 1
ATOM 577 C C . ASN A 1 74 ? -4.107 14.880 -4.230 1.00 86.88 74 ASN A C 1
ATOM 579 O O . ASN A 1 74 ? -4.743 15.237 -3.239 1.00 86.88 74 ASN A O 1
ATOM 583 N N . GLU A 1 75 ? -4.691 14.267 -5.259 1.00 86.62 75 GLU A N 1
ATOM 584 C CA . GLU A 1 75 ? -6.099 13.862 -5.263 1.00 86.62 75 GLU A CA 1
ATOM 585 C C . GLU A 1 75 ? -6.377 12.799 -4.205 1.00 86.62 75 GLU A C 1
ATOM 587 O O . GLU A 1 75 ? -7.299 12.987 -3.411 1.00 86.62 75 GLU A O 1
ATOM 592 N N . ALA A 1 76 ? -5.541 11.762 -4.120 1.00 82.50 76 ALA A N 1
ATOM 593 C CA . ALA A 1 76 ? -5.641 10.737 -3.085 1.00 82.50 76 ALA A CA 1
ATOM 594 C C . ALA A 1 76 ? -5.570 11.358 -1.680 1.00 82.50 76 ALA A C 1
ATOM 596 O O . ALA A 1 76 ? -6.432 11.100 -0.839 1.00 82.50 76 ALA A O 1
ATOM 597 N N . ARG A 1 77 ? -4.613 12.265 -1.445 1.00 85.75 77 ARG A N 1
ATOM 598 C CA . ARG A 1 77 ? -4.477 12.965 -0.160 1.00 85.75 77 ARG A CA 1
ATOM 599 C C . ARG A 1 77 ? -5.700 13.823 0.175 1.00 85.75 77 ARG A C 1
ATOM 601 O O . ARG A 1 77 ? -6.190 13.779 1.302 1.00 85.75 77 ARG A O 1
ATOM 608 N N . LYS A 1 78 ? -6.224 14.588 -0.788 1.00 85.50 78 LYS A N 1
ATOM 609 C CA . LYS A 1 78 ? -7.434 15.410 -0.592 1.00 85.50 78 LYS A CA 1
ATOM 610 C C . LYS A 1 78 ? -8.662 14.553 -0.303 1.00 85.50 78 LYS A C 1
ATOM 612 O O . LYS A 1 78 ? -9.461 14.916 0.558 1.00 85.50 78 LYS A O 1
ATOM 617 N N . GLN A 1 79 ? -8.819 13.437 -1.011 1.00 82.75 79 GLN A N 1
ATOM 618 C CA . GLN A 1 79 ? -9.911 12.493 -0.779 1.00 82.75 79 GLN A CA 1
ATOM 619 C C . GLN A 1 79 ? -9.832 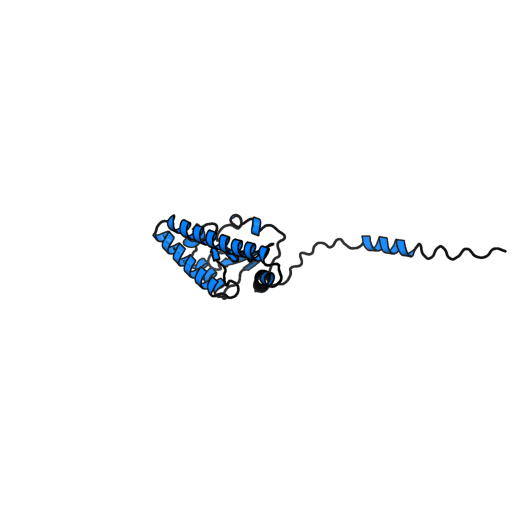11.912 0.633 1.00 82.75 79 GLN A C 1
ATOM 621 O O . GLN A 1 79 ? -10.834 11.953 1.343 1.00 82.75 79 GLN A O 1
ATOM 626 N N . MET A 1 80 ? -8.642 11.496 1.076 1.00 83.50 80 MET A N 1
ATOM 627 C CA . MET A 1 80 ? -8.404 11.011 2.440 1.00 83.50 80 MET A CA 1
ATOM 628 C C . MET A 1 80 ? -8.713 12.065 3.513 1.00 83.50 80 MET A C 1
ATOM 630 O O . MET A 1 80 ? -9.383 11.774 4.499 1.00 83.50 80 MET A O 1
ATOM 634 N N . GLN A 1 81 ? -8.288 13.313 3.320 1.00 84.00 81 GLN A N 1
ATOM 635 C CA . GLN A 1 81 ? -8.582 14.389 4.273 1.00 84.00 81 GLN A CA 1
ATOM 636 C C . GLN A 1 81 ? -10.082 14.691 4.349 1.00 84.00 81 GLN A C 1
ATOM 638 O O . GLN A 1 81 ? -10.656 14.758 5.436 1.00 84.00 81 GLN A O 1
ATOM 643 N N . LYS A 1 82 ? -10.741 14.826 3.191 1.00 83.69 82 LYS A N 1
ATOM 644 C CA . LYS A 1 82 ? -12.189 15.059 3.118 1.00 83.69 82 LYS A CA 1
ATOM 645 C C . LYS A 1 82 ? -12.964 13.920 3.777 1.00 83.69 82 LYS A C 1
ATOM 647 O O . LYS A 1 82 ? -13.923 14.161 4.503 1.00 83.69 82 LYS A O 1
ATOM 652 N N . ALA A 1 83 ? -12.520 12.696 3.562 1.00 79.06 83 ALA A N 1
ATOM 653 C CA . ALA A 1 83 ? -13.071 11.513 4.181 1.00 79.06 83 ALA A CA 1
ATOM 654 C C . ALA A 1 83 ? -13.015 11.537 5.715 1.00 79.06 83 ALA A C 1
ATOM 656 O O . ALA A 1 83 ? -14.029 11.283 6.362 1.00 79.06 83 ALA A O 1
ATOM 657 N N . PHE A 1 84 ? -11.872 11.894 6.310 1.00 83.06 84 PHE A N 1
ATOM 658 C CA . PHE A 1 84 ? -11.757 11.985 7.768 1.00 83.06 84 PHE A CA 1
ATOM 659 C C . PHE A 1 84 ? -12.707 13.030 8.363 1.00 83.06 84 PHE A C 1
ATOM 661 O O . PHE A 1 84 ? -13.313 12.774 9.399 1.00 83.06 84 PHE A O 1
ATOM 668 N N . THR A 1 85 ? -12.927 14.159 7.678 1.00 81.94 85 THR A N 1
ATOM 669 C CA . THR A 1 85 ? -13.877 15.191 8.145 1.00 81.94 85 THR A CA 1
ATOM 670 C C . THR A 1 85 ? -15.342 14.747 8.142 1.00 81.94 85 THR A C 1
ATOM 672 O O . THR A 1 85 ? -16.166 15.366 8.808 1.00 81.94 85 THR A O 1
ATOM 675 N N . GLN A 1 86 ? -15.681 13.686 7.403 1.00 84.00 86 GLN A N 1
ATOM 676 C CA . GLN A 1 86 ? -17.042 13.144 7.323 1.00 84.00 86 GLN A CA 1
ATOM 677 C C . GLN A 1 86 ? -17.332 12.089 8.400 1.00 84.00 86 GLN A C 1
ATOM 679 O O . GLN A 1 86 ? -18.481 11.680 8.563 1.00 84.00 86 GLN A O 1
ATOM 684 N N . LEU A 1 87 ? -16.309 11.636 9.127 1.00 82.81 87 LEU A N 1
ATOM 685 C CA . LEU A 1 87 ? -16.447 10.645 10.186 1.00 82.81 87 LEU A CA 1
ATOM 686 C C . LEU A 1 87 ? -16.778 11.307 11.535 1.00 82.81 87 LEU A C 1
ATOM 688 O O . LEU A 1 87 ? -16.383 12.448 11.786 1.00 82.81 87 LEU A O 1
ATOM 692 N N . PRO A 1 88 ? -17.451 10.589 12.454 1.00 86.56 88 PRO A N 1
ATOM 693 C CA . PRO A 1 88 ? -17.579 11.032 13.839 1.00 86.56 88 PRO A CA 1
ATOM 694 C C . PRO A 1 88 ? -16.201 11.305 14.453 1.00 86.56 88 PRO A C 1
ATOM 696 O O . PRO A 1 88 ? -15.268 10.535 14.226 1.00 86.56 88 PRO A O 1
ATOM 699 N N . LYS A 1 89 ? -16.077 12.358 15.272 1.00 83.06 89 LYS A N 1
ATOM 700 C CA . LYS A 1 89 ? -14.784 12.874 15.765 1.00 83.06 89 LYS A CA 1
ATOM 701 C C . LYS A 1 89 ? -13.835 11.789 16.304 1.00 83.06 89 LYS A C 1
ATOM 703 O O . LYS A 1 89 ? -12.703 11.696 15.847 1.00 83.06 89 LYS A O 1
ATOM 708 N N . GLY A 1 90 ? -14.303 10.921 17.206 1.00 82.00 90 GLY A N 1
ATOM 709 C CA . GLY A 1 90 ? -13.461 9.855 17.775 1.00 82.00 90 GLY A CA 1
ATOM 710 C C . GLY A 1 90 ? -13.037 8.784 16.757 1.00 82.00 90 GLY A C 1
ATOM 711 O O . GLY A 1 90 ? -11.947 8.224 16.848 1.00 82.00 90 GLY A O 1
ATOM 712 N N . THR A 1 91 ? -13.869 8.521 15.748 1.00 84.00 91 THR A N 1
ATOM 713 C CA . THR A 1 91 ? -13.545 7.607 14.645 1.00 84.00 91 THR A CA 1
ATOM 714 C C . THR A 1 91 ? -12.535 8.236 13.687 1.00 84.00 91 THR A C 1
ATOM 716 O O . THR A 1 91 ? -11.603 7.556 13.262 1.00 84.00 91 THR A O 1
ATOM 719 N N . ALA A 1 92 ? -12.689 9.530 13.388 1.00 84.31 92 ALA A N 1
ATOM 720 C CA . ALA A 1 92 ? -11.763 10.294 12.559 1.00 84.31 92 ALA A CA 1
ATOM 721 C C . ALA A 1 92 ? -10.358 10.333 13.179 1.00 84.31 92 ALA A C 1
ATOM 723 O O . ALA A 1 92 ? -9.392 9.979 12.510 1.00 84.31 92 ALA A O 1
ATOM 724 N N . GLU A 1 93 ? -10.254 10.656 14.472 1.00 87.12 93 GLU A N 1
ATOM 725 C CA . GLU A 1 93 ? -8.978 10.707 15.202 1.00 87.12 93 GLU A CA 1
ATOM 726 C C . GLU A 1 93 ? -8.258 9.348 15.197 1.00 87.12 93 GLU A C 1
ATOM 728 O O . GLU A 1 93 ? -7.053 9.278 14.943 1.00 87.12 93 GLU A O 1
ATOM 733 N N . LYS A 1 94 ? -8.993 8.245 15.411 1.00 85.69 94 LYS A N 1
ATOM 734 C CA . LYS A 1 94 ? -8.431 6.886 15.326 1.00 85.69 94 LYS A CA 1
ATOM 735 C C . LYS A 1 94 ? -7.937 6.568 13.909 1.00 85.69 94 LYS A C 1
ATOM 737 O O . LYS A 1 94 ? -6.834 6.042 13.752 1.00 85.69 94 LYS A O 1
ATOM 742 N N . ALA A 1 95 ? -8.741 6.877 12.890 1.00 85.62 95 ALA A N 1
ATOM 743 C CA . ALA A 1 95 ? -8.399 6.620 11.491 1.00 85.62 95 ALA A CA 1
ATOM 744 C C . ALA A 1 95 ? -7.149 7.404 11.065 1.00 85.62 95 ALA A C 1
ATOM 746 O O . ALA A 1 95 ? -6.234 6.838 10.469 1.00 85.62 95 ALA A O 1
ATOM 747 N N . GLU A 1 96 ? -7.085 8.686 11.425 1.00 88.19 96 GLU A N 1
ATOM 748 C CA . GLU A 1 96 ? -5.966 9.573 11.121 1.00 88.19 96 GLU A CA 1
ATOM 749 C C . GLU A 1 96 ? -4.688 9.140 11.855 1.00 88.19 96 GLU A C 1
ATOM 751 O O . GLU A 1 96 ? -3.608 9.109 11.263 1.00 88.19 96 GLU A O 1
ATOM 756 N N . ALA A 1 97 ? -4.793 8.713 13.118 1.00 88.94 97 ALA A N 1
ATOM 757 C CA . ALA A 1 97 ? -3.660 8.163 13.856 1.00 88.94 97 ALA A CA 1
ATOM 758 C C . ALA A 1 97 ? -3.105 6.885 13.199 1.00 88.94 97 ALA A C 1
ATOM 760 O O . ALA A 1 97 ? -1.886 6.744 13.057 1.00 88.94 97 ALA A O 1
ATOM 761 N N . ASN A 1 98 ? -3.978 5.968 12.769 1.00 89.00 98 ASN A N 1
ATOM 762 C CA . ASN A 1 98 ? -3.579 4.752 12.056 1.00 89.00 98 ASN A CA 1
ATOM 763 C C . ASN A 1 98 ? -2.929 5.079 10.706 1.00 89.00 98 ASN A C 1
ATOM 765 O O . ASN A 1 98 ? -1.839 4.582 10.415 1.00 89.00 98 ASN A O 1
ATOM 769 N N . TYR A 1 99 ? -3.550 5.969 9.930 1.00 90.19 99 TYR A N 1
ATOM 770 C CA . TYR A 1 99 ? -3.016 6.470 8.666 1.00 90.19 99 TYR A CA 1
ATOM 771 C C . TYR A 1 99 ? -1.608 7.048 8.843 1.00 90.19 99 TYR A C 1
ATOM 773 O O . TYR A 1 99 ? -0.670 6.607 8.181 1.00 90.19 99 TYR A O 1
ATOM 781 N N . ASN A 1 100 ? -1.428 7.969 9.792 1.00 90.75 100 ASN A N 1
ATOM 782 C CA . ASN A 1 100 ? -0.148 8.632 10.035 1.00 90.75 100 ASN A CA 1
ATOM 783 C C . ASN A 1 100 ? 0.947 7.647 10.468 1.00 90.75 100 ASN A C 1
ATOM 785 O O . ASN A 1 100 ? 2.098 7.770 10.035 1.00 90.75 100 ASN A O 1
ATOM 789 N N . ARG A 1 101 ? 0.605 6.642 11.286 1.00 91.75 101 ARG A N 1
ATOM 790 C CA . ARG A 1 101 ? 1.543 5.578 11.683 1.00 91.75 101 ARG A CA 1
ATOM 791 C C . ARG A 1 101 ? 2.023 4.778 10.475 1.00 91.75 101 ARG A C 1
ATOM 793 O O . ARG A 1 101 ? 3.230 4.610 10.310 1.00 91.75 101 ARG A O 1
ATOM 800 N N . ILE A 1 102 ? 1.102 4.326 9.625 1.00 92.44 102 ILE A N 1
ATOM 801 C CA . ILE A 1 102 ? 1.438 3.530 8.437 1.00 92.44 102 ILE A CA 1
ATOM 802 C C . ILE A 1 102 ? 2.219 4.389 7.430 1.00 92.44 102 ILE A C 1
ATOM 804 O O . ILE A 1 102 ? 3.289 3.978 6.981 1.00 92.44 102 ILE A O 1
ATOM 808 N N . GLN A 1 103 ? 1.759 5.611 7.148 1.00 92.50 103 GLN A N 1
ATOM 809 C CA . GLN A 1 103 ? 2.417 6.549 6.231 1.00 92.50 103 GLN A CA 1
ATOM 810 C C . GLN A 1 103 ? 3.854 6.875 6.670 1.00 92.50 103 GLN A C 1
ATOM 812 O O . GLN A 1 103 ? 4.760 6.942 5.840 1.00 92.50 103 GLN A O 1
ATOM 817 N N . THR A 1 104 ? 4.097 7.019 7.976 1.00 92.69 104 THR A N 1
ATOM 818 C CA . THR A 1 104 ? 5.450 7.243 8.512 1.00 92.69 104 THR A CA 1
ATOM 819 C C . THR A 1 104 ? 6.378 6.060 8.233 1.00 92.69 104 THR A C 1
ATOM 821 O O . THR A 1 104 ? 7.549 6.260 7.910 1.00 92.69 104 THR A O 1
ATOM 824 N N . LEU A 1 105 ? 5.885 4.825 8.357 1.00 93.81 105 LEU A N 1
ATOM 825 C CA . LEU A 1 105 ? 6.684 3.633 8.063 1.00 93.81 105 LEU A CA 1
ATOM 826 C C . LEU A 1 105 ? 6.937 3.469 6.565 1.00 93.81 105 LEU A C 1
ATOM 828 O O . LEU A 1 105 ? 8.061 3.162 6.177 1.00 93.81 105 LEU A O 1
ATOM 832 N N . ILE A 1 106 ? 5.932 3.740 5.729 1.00 94.06 106 ILE A N 1
ATOM 833 C CA . ILE A 1 106 ? 6.075 3.774 4.267 1.00 94.06 106 ILE A CA 1
ATOM 834 C C . ILE A 1 106 ? 7.192 4.741 3.866 1.00 94.06 106 ILE A C 1
ATOM 836 O O . ILE A 1 106 ? 8.093 4.357 3.124 1.00 94.06 106 ILE A O 1
ATOM 840 N N . ALA A 1 107 ? 7.187 5.959 4.414 1.00 91.31 107 ALA A N 1
ATOM 841 C CA . ALA A 1 107 ? 8.194 6.974 4.111 1.00 91.31 107 ALA A CA 1
ATOM 842 C C . ALA A 1 107 ? 9.620 6.571 4.533 1.00 91.31 107 ALA A C 1
ATOM 844 O O . ALA A 1 107 ? 10.587 6.991 3.901 1.00 91.31 107 ALA A O 1
ATOM 845 N N . LYS A 1 108 ? 9.759 5.756 5.587 1.00 92.25 108 LYS A N 1
ATOM 846 C CA . LYS A 1 108 ? 11.052 5.223 6.053 1.00 92.25 108 LYS A CA 1
ATOM 847 C C . LYS A 1 108 ? 11.513 3.996 5.264 1.00 92.25 108 LYS A C 1
ATOM 849 O O . LYS A 1 108 ? 12.696 3.662 5.298 1.00 92.25 108 LYS A O 1
ATOM 854 N N . ASN A 1 109 ? 10.604 3.311 4.574 1.00 92.12 109 ASN A N 1
ATOM 855 C CA . ASN A 1 109 ? 10.921 2.113 3.816 1.00 92.12 109 ASN A CA 1
ATOM 856 C C . ASN A 1 109 ? 11.507 2.479 2.442 1.00 92.12 109 ASN A C 1
ATOM 858 O O . ASN A 1 109 ? 10.869 3.142 1.622 1.00 92.12 109 ASN A O 1
ATOM 862 N N . GLN A 1 110 ? 12.721 2.001 2.162 1.00 91.00 110 GLN A N 1
ATOM 863 C CA . GLN A 1 110 ? 13.428 2.292 0.910 1.00 91.00 110 GLN A CA 1
ATOM 864 C C . GLN A 1 110 ? 12.672 1.802 -0.338 1.00 91.00 110 GLN A C 1
ATOM 866 O O . GLN A 1 110 ? 12.730 2.447 -1.383 1.00 91.00 110 GLN A O 1
ATOM 871 N N . LEU A 1 111 ? 11.916 0.702 -0.241 1.00 90.88 111 LEU A N 1
ATOM 872 C CA . LEU A 1 111 ? 11.131 0.172 -1.364 1.00 90.88 111 LEU A CA 1
ATOM 873 C C . LEU A 1 111 ? 9.914 1.040 -1.703 1.00 90.88 111 LEU A C 1
ATOM 875 O O . LEU A 1 111 ? 9.456 1.039 -2.848 1.00 90.88 111 LEU A O 1
ATOM 879 N N . PHE A 1 112 ? 9.404 1.781 -0.720 1.00 92.75 112 PHE A N 1
ATOM 880 C CA . PHE A 1 112 ? 8.183 2.579 -0.829 1.00 92.75 112 PHE A CA 1
ATOM 881 C C . PHE A 1 112 ? 8.436 4.080 -0.662 1.00 92.75 112 PHE A C 1
ATOM 883 O O . PHE A 1 112 ? 7.513 4.862 -0.432 1.00 92.75 112 PHE A O 1
ATOM 890 N N . THR A 1 113 ? 9.684 4.514 -0.830 1.00 87.69 113 THR A N 1
ATOM 891 C CA . THR A 1 113 ? 10.028 5.934 -0.766 1.00 87.69 113 THR A CA 1
ATOM 892 C C . THR A 1 113 ? 9.252 6.718 -1.831 1.00 87.69 113 THR A C 1
ATOM 894 O O . THR A 1 113 ? 9.254 6.368 -3.014 1.00 87.69 113 THR A O 1
ATOM 897 N N . GLY A 1 114 ? 8.570 7.782 -1.400 1.00 87.62 114 GLY A N 1
ATOM 898 C CA . GLY A 1 114 ? 7.754 8.639 -2.266 1.00 87.62 114 GLY A CA 1
ATOM 899 C C . GLY A 1 114 ? 6.374 8.080 -2.628 1.00 87.62 114 GLY A C 1
ATOM 900 O O . GLY A 1 114 ? 5.711 8.665 -3.486 1.00 87.62 114 GLY A O 1
ATOM 901 N N . TYR A 1 115 ? 5.945 6.976 -2.007 1.00 92.50 115 TYR A N 1
ATOM 902 C CA . TYR A 1 115 ? 4.583 6.471 -2.156 1.00 92.50 115 TYR A CA 1
ATOM 90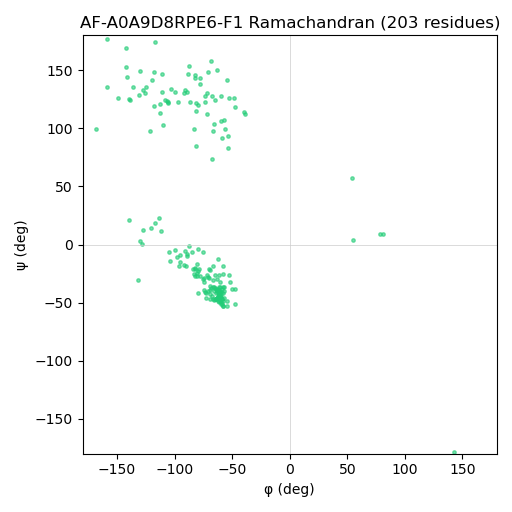3 C C . TYR A 1 115 ? 3.605 7.201 -1.223 1.00 92.50 115 TYR A C 1
ATOM 905 O O . TYR A 1 115 ? 3.936 7.512 -0.077 1.00 92.50 115 TYR A O 1
ATOM 913 N N . GLU A 1 116 ? 2.387 7.439 -1.708 1.00 92.12 116 GLU A N 1
ATOM 914 C CA . GLU A 1 116 ? 1.271 7.938 -0.898 1.00 92.12 116 GLU A CA 1
ATOM 915 C C . GLU A 1 116 ? 0.358 6.773 -0.503 1.00 92.12 116 GLU A C 1
ATOM 917 O O . GLU A 1 116 ? -0.031 5.970 -1.357 1.00 92.12 116 GLU A O 1
ATOM 922 N N . LEU A 1 117 ? 0.015 6.678 0.780 1.00 91.38 117 LEU A N 1
ATOM 923 C CA . LEU A 1 117 ? -0.987 5.742 1.269 1.00 91.38 117 LEU A CA 1
ATOM 924 C C . LEU A 1 117 ? -2.396 6.264 0.971 1.00 91.38 117 LEU A C 1
ATOM 926 O O . LEU A 1 117 ? -2.716 7.433 1.170 1.00 91.38 117 LEU A O 1
ATOM 930 N N . THR A 1 118 ? -3.269 5.371 0.540 1.00 87.94 118 THR A N 1
ATOM 931 C CA . THR A 1 118 ? -4.696 5.617 0.374 1.00 87.94 118 THR A CA 1
ATOM 932 C C . THR A 1 118 ? -5.478 4.374 0.785 1.00 87.94 118 THR A C 1
ATOM 934 O O . THR A 1 118 ? -4.903 3.307 1.012 1.00 87.94 118 THR A O 1
ATOM 937 N N . VAL A 1 119 ? -6.793 4.515 0.898 1.00 77.19 119 VAL A N 1
ATOM 938 C CA . VAL A 1 119 ? -7.718 3.415 1.154 1.00 77.19 119 VAL A CA 1
ATOM 939 C C . VAL A 1 119 ? -8.965 3.633 0.292 1.00 77.19 119 VAL A C 1
ATOM 941 O O . VAL A 1 119 ? -9.576 4.698 0.400 1.00 77.19 119 VAL A O 1
ATOM 944 N N . PRO A 1 120 ? -9.368 2.652 -0.538 1.00 68.81 120 PRO A N 1
ATOM 945 C CA . PRO A 1 120 ? -10.593 2.737 -1.333 1.00 68.81 120 PRO A CA 1
ATOM 946 C C . PRO A 1 120 ? -11.847 2.830 -0.454 1.00 68.81 120 PRO A C 1
ATOM 948 O O . PRO A 1 120 ? -12.754 3.608 -0.747 1.00 68.81 120 PRO A O 1
ATOM 951 N N . VAL A 1 121 ? -11.871 2.088 0.661 1.00 71.69 121 VAL A N 1
ATOM 952 C CA . VAL A 1 121 ? -12.988 2.043 1.615 1.00 71.69 121 VAL A CA 1
ATOM 953 C C . VAL A 1 121 ? -12.519 2.473 3.002 1.00 71.69 121 VAL A C 1
ATOM 955 O O . VAL A 1 121 ? -11.976 1.690 3.768 1.00 71.69 121 VAL A O 1
ATOM 958 N N . LEU A 1 122 ? -12.737 3.741 3.359 1.00 65.62 122 LEU A N 1
ATOM 959 C CA . LEU A 1 122 ? -12.204 4.384 4.582 1.00 65.62 122 LEU A CA 1
ATOM 960 C C . LEU A 1 122 ? -12.497 3.646 5.886 1.00 65.62 122 LEU A C 1
ATOM 962 O O . LEU A 1 122 ? -11.769 3.806 6.869 1.00 65.62 122 LEU A O 1
ATOM 966 N N . ARG A 1 123 ? -13.584 2.869 5.879 1.00 66.06 123 ARG A N 1
ATOM 967 C CA . ARG A 1 123 ? -13.963 1.950 6.945 1.00 66.06 123 ARG A CA 1
ATOM 968 C C . ARG A 1 123 ? -12.792 1.084 7.390 1.00 66.06 123 ARG A C 1
ATOM 970 O O . ARG A 1 123 ? -12.607 0.909 8.592 1.00 66.06 123 ARG A O 1
ATOM 977 N N . ASP A 1 124 ? -11.966 0.666 6.444 1.00 69.38 124 ASP A N 1
ATOM 978 C CA . ASP A 1 124 ? -10.820 -0.192 6.684 1.00 69.38 124 ASP A CA 1
ATOM 979 C C . ASP A 1 124 ? -9.814 0.461 7.646 1.00 69.38 124 ASP A C 1
ATOM 981 O O . ASP A 1 124 ? -9.315 -0.210 8.536 1.00 69.38 124 ASP A O 1
ATOM 985 N N . PHE A 1 125 ? -9.579 1.781 7.614 1.00 73.50 125 PHE A N 1
ATOM 986 C CA . PHE A 1 125 ? -8.589 2.389 8.522 1.00 73.50 125 PHE A CA 1
ATOM 987 C C . PHE A 1 125 ? -8.982 2.391 10.002 1.00 73.50 125 PHE A C 1
ATOM 989 O O . PHE A 1 125 ? -8.111 2.250 10.867 1.00 73.50 125 PHE A O 1
ATOM 996 N N . TYR A 1 126 ? -10.259 2.611 10.318 1.00 73.88 126 TYR A N 1
ATOM 997 C CA . TYR A 1 126 ? -10.711 2.670 11.713 1.00 73.88 126 TYR A CA 1
ATOM 998 C C . TYR A 1 126 ? -11.274 1.344 12.225 1.00 73.88 126 TYR A C 1
ATOM 1000 O O . TYR A 1 126 ? -11.342 1.169 13.449 1.00 73.88 126 TYR A O 1
ATOM 1008 N N . GLN A 1 127 ? -11.656 0.433 11.324 1.00 76.81 127 GLN A N 1
ATOM 1009 C CA . GLN A 1 127 ? -12.053 -0.934 11.661 1.00 76.81 127 GLN A CA 1
ATOM 1010 C C . GLN A 1 127 ? -10.895 -1.928 11.679 1.00 76.81 127 GLN A C 1
ATOM 1012 O O . GLN A 1 127 ? -11.115 -3.017 12.183 1.00 76.81 127 GLN A O 1
ATOM 1017 N N . LEU A 1 128 ? -9.688 -1.545 11.235 1.00 80.06 128 LEU A N 1
ATOM 1018 C CA . LEU A 1 128 ? -8.480 -2.337 11.477 1.00 80.06 128 LEU A CA 1
ATOM 1019 C C . LEU A 1 128 ? -8.405 -2.755 12.945 1.00 80.06 128 LEU A C 1
ATOM 1021 O O . LEU A 1 128 ? -8.285 -1.907 13.851 1.00 80.06 128 LEU A O 1
ATOM 1025 N N . ASP A 1 129 ? -8.428 -4.062 13.155 1.00 83.81 129 ASP A N 1
ATOM 1026 C CA . ASP A 1 129 ? -8.208 -4.644 14.463 1.00 83.81 129 ASP A CA 1
ATOM 1027 C C . ASP A 1 129 ? -6.752 -4.438 14.887 1.00 83.81 129 ASP A C 1
ATOM 1029 O O . ASP A 1 129 ? -5.841 -4.230 14.079 1.00 83.81 129 ASP A O 1
ATOM 1033 N N . ALA A 1 130 ? -6.500 -4.486 16.197 1.00 86.75 130 ALA A N 1
ATOM 1034 C CA . ALA A 1 130 ? -5.157 -4.265 16.734 1.00 86.75 130 ALA A CA 1
ATOM 1035 C C . ALA A 1 130 ? -4.131 -5.265 16.162 1.00 86.75 130 ALA A C 1
ATOM 1037 O O . ALA A 1 130 ? -2.988 -4.888 15.894 1.00 86.75 130 ALA A O 1
ATOM 1038 N N . ALA A 1 131 ? -4.561 -6.511 15.944 1.00 87.62 131 ALA A N 1
ATOM 1039 C CA . ALA A 1 131 ? -3.789 -7.575 15.309 1.00 87.62 131 ALA A CA 1
ATOM 1040 C C . ALA A 1 131 ? -3.416 -7.234 13.857 1.00 87.62 131 ALA A C 1
ATOM 1042 O O . ALA A 1 131 ? -2.248 -7.303 13.468 1.00 87.62 131 ALA A O 1
ATOM 1043 N N . GLU A 1 132 ? -4.400 -6.797 13.071 1.00 88.19 132 GLU A N 1
ATOM 1044 C CA . GLU A 1 132 ? -4.234 -6.448 11.660 1.00 88.19 132 GLU A CA 1
ATOM 1045 C C . GLU A 1 132 ? -3.320 -5.235 11.507 1.00 88.19 132 GLU A C 1
ATOM 1047 O O . GLU A 1 132 ? -2.338 -5.283 10.764 1.00 88.19 132 GLU A O 1
ATOM 1052 N N . LEU A 1 133 ? -3.564 -4.177 12.287 1.00 89.06 133 LEU A N 1
ATOM 1053 C CA . LEU A 1 133 ? -2.717 -2.989 12.301 1.00 89.06 133 LEU A CA 1
ATOM 1054 C C . LEU A 1 133 ? -1.276 -3.348 12.676 1.00 89.06 133 LEU A C 1
ATOM 1056 O O . LEU A 1 133 ? -0.342 -2.926 11.996 1.00 89.06 133 LEU A O 1
ATOM 1060 N N . LYS A 1 134 ? -1.071 -4.143 13.731 1.00 90.56 134 LYS A N 1
ATOM 1061 C CA . LYS A 1 134 ? 0.266 -4.598 14.141 1.00 90.56 134 LYS A CA 1
ATOM 1062 C C . LYS A 1 134 ? 0.963 -5.351 13.008 1.00 90.56 134 LYS A C 1
ATOM 1064 O O . LYS A 1 134 ? 2.150 -5.117 12.772 1.00 90.56 134 LYS A O 1
ATOM 1069 N N . HIS A 1 135 ? 0.242 -6.210 12.293 1.00 89.62 135 HIS A N 1
ATOM 1070 C CA . HIS A 1 135 ? 0.795 -6.975 11.180 1.00 89.62 135 HIS A CA 1
ATOM 1071 C C . HIS A 1 135 ? 1.139 -6.087 9.970 1.00 89.62 135 HIS A C 1
ATOM 1073 O O . HIS A 1 135 ? 2.235 -6.198 9.417 1.00 89.62 135 HIS A O 1
ATOM 1079 N N . VAL A 1 136 ? 0.275 -5.129 9.620 1.00 91.31 136 VAL A N 1
ATOM 1080 C CA . VAL A 1 136 ? 0.536 -4.125 8.570 1.00 91.31 136 VAL A CA 1
ATOM 1081 C C . VAL A 1 136 ? 1.760 -3.272 8.913 1.00 91.31 136 VAL A C 1
ATOM 1083 O O . VAL A 1 136 ? 2.640 -3.065 8.074 1.00 91.31 136 VAL A O 1
ATOM 1086 N N . LEU A 1 137 ? 1.872 -2.808 10.160 1.00 92.88 137 LEU A N 1
ATOM 1087 C CA . LEU A 1 137 ? 3.041 -2.055 10.617 1.00 92.88 137 LEU A CA 1
ATOM 1088 C C . LEU A 1 137 ? 4.315 -2.919 10.580 1.00 92.88 137 LEU A C 1
ATOM 1090 O O . LEU A 1 137 ? 5.381 -2.424 10.211 1.00 92.88 137 LEU A O 1
ATOM 1094 N N . ALA A 1 138 ? 4.235 -4.206 10.930 1.00 92.25 138 ALA A N 1
ATOM 1095 C CA . ALA A 1 138 ? 5.368 -5.128 10.835 1.00 92.25 138 ALA A CA 1
ATOM 1096 C C . ALA A 1 138 ? 5.836 -5.320 9.382 1.00 92.25 138 ALA A C 1
ATOM 1098 O O . ALA A 1 138 ? 7.044 -5.333 9.136 1.00 92.25 138 ALA A O 1
ATOM 1099 N N . PHE A 1 139 ? 4.910 -5.389 8.421 1.00 92.69 139 PHE A N 1
ATOM 1100 C CA . PHE A 1 139 ? 5.234 -5.473 6.994 1.00 92.69 139 PHE A CA 1
ATOM 1101 C C . PHE A 1 139 ? 6.045 -4.265 6.515 1.00 92.69 139 PHE A C 1
ATOM 1103 O O . PHE A 1 139 ? 7.128 -4.435 5.953 1.00 92.69 139 PHE A O 1
ATOM 1110 N N . PHE A 1 140 ? 5.587 -3.040 6.792 1.00 93.19 140 PHE A N 1
ATOM 1111 C CA . PHE A 1 140 ? 6.310 -1.838 6.356 1.00 93.19 140 PHE A CA 1
ATOM 1112 C C . PHE A 1 140 ? 7.637 -1.621 7.095 1.00 93.19 140 PHE A C 1
ATOM 1114 O O . PHE A 1 140 ? 8.535 -0.992 6.536 1.00 93.19 140 PHE A O 1
ATOM 1121 N N . ASN A 1 141 ? 7.804 -2.200 8.288 1.00 91.12 141 ASN A N 1
ATOM 1122 C CA . ASN A 1 141 ? 9.098 -2.288 8.976 1.00 91.12 141 ASN A CA 1
ATOM 1123 C C . ASN A 1 141 ? 10.044 -3.355 8.390 1.00 91.12 141 ASN A C 1
ATOM 1125 O O . ASN A 1 141 ? 11.188 -3.445 8.823 1.00 91.12 141 ASN A O 1
ATOM 1129 N N . GLY A 1 142 ? 9.592 -4.167 7.430 1.00 86.38 142 GLY A N 1
ATOM 1130 C CA . GLY A 1 142 ? 10.378 -5.255 6.842 1.00 86.38 142 GLY A CA 1
ATOM 1131 C C . GLY A 1 142 ? 10.409 -6.542 7.673 1.00 86.38 142 GLY A C 1
ATOM 1132 O O . GLY A 1 142 ? 11.154 -7.455 7.328 1.00 86.38 142 GLY A O 1
ATOM 1133 N N . ASN A 1 143 ? 9.592 -6.629 8.727 1.00 87.25 143 ASN A N 1
ATOM 1134 C CA . ASN A 1 143 ? 9.539 -7.759 9.661 1.00 87.25 143 ASN A CA 1
ATOM 1135 C C . ASN A 1 143 ? 8.451 -8.788 9.316 1.00 87.25 143 ASN A C 1
ATOM 1137 O O . ASN A 1 143 ? 8.396 -9.848 9.932 1.00 87.25 143 ASN A O 1
ATOM 1141 N N . ALA A 1 144 ? 7.570 -8.477 8.365 1.00 86.44 144 ALA A N 1
ATOM 1142 C CA . ALA A 1 144 ? 6.571 -9.404 7.848 1.00 86.44 144 ALA A CA 1
ATOM 1143 C C . ALA A 1 144 ? 6.612 -9.425 6.318 1.00 86.44 144 ALA A C 1
ATOM 1145 O O . ALA A 1 144 ? 6.930 -8.421 5.678 1.00 86.44 144 ALA A O 1
ATOM 1146 N N . ASN A 1 145 ? 6.280 -10.577 5.740 1.00 87.94 145 ASN A N 1
ATOM 1147 C CA . ASN A 1 145 ? 6.170 -10.771 4.301 1.00 87.94 145 ASN A CA 1
ATOM 1148 C C . ASN A 1 145 ? 4.728 -11.163 3.948 1.00 87.94 145 ASN A C 1
ATOM 1150 O O . ASN A 1 145 ? 4.059 -11.806 4.759 1.00 87.94 145 ASN A O 1
ATOM 1154 N N . PRO A 1 146 ? 4.237 -10.777 2.761 1.00 89.44 146 PRO A N 1
ATOM 1155 C CA . PRO A 1 146 ? 2.921 -11.197 2.303 1.00 89.44 146 PRO A CA 1
ATOM 1156 C C . PRO A 1 146 ? 2.900 -12.717 2.138 1.00 89.44 146 PRO A C 1
ATOM 1158 O O . PRO A 1 146 ? 3.924 -13.295 1.812 1.00 89.44 146 PRO A O 1
ATOM 1161 N N . THR A 1 147 ? 1.758 -13.368 2.326 1.00 87.94 147 THR A N 1
ATOM 1162 C CA . THR A 1 147 ? 1.578 -14.804 2.054 1.00 87.94 147 THR A CA 1
ATOM 1163 C C . THR A 1 147 ? 1.409 -15.101 0.571 1.00 87.94 147 THR A C 1
ATOM 1165 O O . THR A 1 147 ? 1.749 -16.187 0.113 1.00 87.94 147 THR A O 1
ATOM 1168 N N . SER A 1 148 ? 0.903 -14.135 -0.191 1.00 85.88 148 SER A N 1
ATOM 1169 C CA . SER A 1 148 ? 0.775 -14.219 -1.643 1.00 85.88 148 SER A CA 1
ATOM 1170 C C . SER A 1 148 ? 1.108 -12.869 -2.260 1.00 85.88 148 SER A C 1
ATOM 1172 O O . SER A 1 148 ? 0.780 -11.817 -1.710 1.00 85.88 148 SER A O 1
ATOM 1174 N N . ALA A 1 149 ? 1.746 -12.889 -3.424 1.00 87.81 149 ALA A N 1
ATOM 1175 C CA . ALA A 1 149 ? 2.005 -11.693 -4.204 1.00 87.81 149 ALA A CA 1
ATOM 1176 C C . ALA A 1 149 ? 1.700 -11.957 -5.677 1.00 87.81 149 ALA A C 1
ATOM 1178 O O . ALA A 1 149 ? 2.079 -12.986 -6.235 1.00 87.81 149 ALA A O 1
ATOM 1179 N N . LYS A 1 150 ? 1.019 -11.008 -6.319 1.00 84.75 150 LYS A N 1
ATOM 1180 C CA . LYS A 1 150 ? 0.627 -11.094 -7.727 1.00 84.75 150 LYS A CA 1
ATOM 1181 C C . LYS A 1 150 ? 1.087 -9.859 -8.475 1.00 84.75 150 LYS A C 1
ATOM 1183 O O . LYS A 1 150 ? 0.860 -8.734 -8.025 1.00 84.75 150 LYS A O 1
ATOM 1188 N N . LYS A 1 151 ? 1.708 -10.066 -9.637 1.00 82.50 151 LYS A N 1
ATOM 1189 C CA . LYS A 1 151 ? 2.035 -8.978 -10.563 1.00 82.50 151 LYS A CA 1
ATOM 1190 C C . LYS A 1 151 ? 0.886 -8.733 -11.533 1.00 82.50 151 LYS A C 1
ATOM 1192 O O . LYS A 1 151 ? 0.433 -9.666 -12.192 1.00 82.50 151 LYS A O 1
ATOM 1197 N N . TYR A 1 152 ? 0.511 -7.468 -11.677 1.00 77.69 152 TYR A N 1
ATOM 1198 C CA . TYR A 1 152 ? -0.380 -6.964 -12.717 1.00 77.69 152 TYR A CA 1
ATOM 1199 C C . TYR A 1 152 ? 0.355 -5.961 -13.610 1.00 77.69 152 TYR A C 1
ATOM 1201 O O . TYR A 1 152 ? 1.503 -5.592 -13.349 1.00 77.69 152 TYR A O 1
ATOM 1209 N N . LYS A 1 153 ? -0.295 -5.501 -14.686 1.00 74.88 153 LYS A N 1
ATOM 1210 C CA . LYS A 1 153 ? 0.336 -4.702 -15.753 1.00 74.88 153 LYS A CA 1
ATOM 1211 C C . LYS A 1 153 ? 1.151 -3.507 -15.237 1.00 74.88 153 LYS A C 1
ATOM 1213 O O . LYS A 1 153 ? 2.190 -3.195 -15.812 1.00 74.88 153 LYS A O 1
ATOM 1218 N N . ARG A 1 154 ? 0.671 -2.820 -14.197 1.00 74.31 154 ARG A N 1
ATOM 1219 C CA . ARG A 1 154 ? 1.279 -1.587 -13.654 1.00 74.31 154 ARG A CA 1
ATOM 1220 C C . ARG A 1 154 ? 1.489 -1.610 -12.138 1.00 74.31 154 ARG A C 1
ATOM 1222 O O . ARG A 1 154 ? 1.949 -0.617 -11.580 1.00 74.31 154 ARG A O 1
ATOM 1229 N N . GLY A 1 155 ? 1.168 -2.719 -11.481 1.00 83.56 155 GLY A N 1
ATOM 1230 C CA . GLY A 1 155 ? 1.161 -2.783 -10.027 1.00 83.56 155 GLY A CA 1
ATOM 1231 C C . GLY A 1 155 ? 1.285 -4.190 -9.469 1.00 83.56 155 GLY A C 1
ATOM 1232 O O . GLY A 1 155 ? 1.333 -5.174 -10.211 1.00 83.56 155 GLY A O 1
ATOM 1233 N N . LEU A 1 156 ? 1.355 -4.262 -8.146 1.00 87.81 156 LEU A N 1
ATOM 1234 C CA . LEU A 1 156 ? 1.409 -5.501 -7.380 1.00 87.81 156 LEU A CA 1
ATOM 1235 C C . LEU A 1 156 ? 0.202 -5.570 -6.450 1.00 87.81 156 LEU A C 1
ATOM 1237 O O . LEU A 1 156 ? -0.171 -4.560 -5.861 1.00 87.81 156 LEU A O 1
ATOM 1241 N N . LEU A 1 157 ? -0.370 -6.758 -6.291 1.00 88.25 157 LEU A N 1
ATOM 1242 C CA . LEU A 1 157 ? -1.275 -7.061 -5.187 1.00 88.25 157 LEU A CA 1
ATOM 1243 C C . LEU A 1 157 ? -0.535 -7.965 -4.213 1.00 88.25 157 LEU A C 1
ATOM 1245 O O . LEU A 1 157 ? -0.050 -9.027 -4.608 1.00 88.25 157 LEU A O 1
ATOM 1249 N N . LEU A 1 158 ? -0.446 -7.542 -2.963 1.00 89.94 158 LEU A N 1
ATOM 1250 C CA . LEU A 1 158 ? 0.151 -8.300 -1.876 1.00 89.94 158 LEU A CA 1
ATOM 1251 C C . LEU A 1 158 ? -0.967 -8.705 -0.920 1.00 89.94 158 LEU A C 1
ATOM 1253 O O . LEU A 1 158 ? -1.779 -7.871 -0.535 1.00 89.94 158 LEU A O 1
ATOM 1257 N N . THR A 1 159 ? -1.004 -9.973 -0.541 1.00 89.69 159 THR A N 1
ATOM 1258 C CA . THR A 1 159 ? -1.944 -10.515 0.439 1.00 89.69 159 THR A CA 1
ATOM 1259 C C . THR A 1 159 ? -1.169 -10.829 1.706 1.00 89.69 159 THR A C 1
ATOM 1261 O O . THR A 1 159 ? -0.184 -11.560 1.646 1.00 89.69 159 THR A O 1
ATOM 1264 N N . LEU A 1 160 ? -1.584 -10.277 2.840 1.00 89.25 160 LEU A N 1
ATOM 1265 C CA . LEU A 1 160 ? -1.002 -10.526 4.152 1.00 89.25 160 LEU A CA 1
ATOM 1266 C C . LEU A 1 160 ? -2.011 -11.279 5.005 1.00 89.25 160 LEU A C 1
ATOM 1268 O O . LEU A 1 160 ? -3.034 -10.719 5.385 1.00 89.25 160 LEU A O 1
ATOM 1272 N N . ARG A 1 161 ? -1.706 -12.533 5.332 1.00 87.62 161 ARG A N 1
ATOM 1273 C CA . ARG A 1 161 ? -2.523 -13.298 6.271 1.00 87.62 161 ARG A CA 1
ATOM 1274 C C . ARG A 1 161 ? -2.191 -12.895 7.693 1.00 87.62 161 ARG A C 1
ATOM 1276 O O . ARG A 1 161 ? -1.056 -13.083 8.132 1.00 87.62 161 ARG A O 1
ATOM 1283 N N . VAL A 1 162 ? -3.184 -12.404 8.421 1.00 84.62 162 VAL A N 1
ATOM 1284 C CA . VAL A 1 162 ? -3.032 -12.067 9.834 1.00 84.62 162 VAL A CA 1
ATOM 1285 C C . VAL A 1 162 ? -3.174 -13.358 10.649 1.00 84.62 162 VAL A C 1
ATOM 1287 O O . VAL A 1 162 ? -4.250 -13.961 10.649 1.00 84.62 162 VAL A O 1
ATOM 1290 N N . PRO A 1 163 ? -2.116 -13.819 11.349 1.00 78.38 163 PRO A N 1
ATOM 1291 C CA . PRO A 1 163 ? -2.141 -15.116 12.037 1.00 78.38 163 PRO A CA 1
ATOM 1292 C C . PRO A 1 163 ? -3.213 -15.209 13.129 1.00 78.38 163 PRO A C 1
ATOM 1294 O O . PRO A 1 163 ? -3.666 -16.297 13.465 1.00 78.38 163 PRO A O 1
ATOM 1297 N N . GLU A 1 164 ? -3.591 -14.061 13.691 1.00 77.06 164 GLU A N 1
ATOM 1298 C CA . GLU A 1 164 ? -4.432 -13.940 14.881 1.00 77.06 164 GLU A CA 1
ATOM 1299 C C . GLU A 1 164 ? -5.938 -13.862 14.547 1.00 77.06 164 GLU A C 1
ATOM 1301 O O . GLU A 1 164 ? -6.755 -14.128 15.424 1.00 77.06 164 GLU A O 1
ATOM 1306 N N . THR A 1 165 ? -6.328 -13.532 13.305 1.00 70.31 165 THR A N 1
ATOM 1307 C CA . THR A 1 165 ? -7.735 -13.220 12.955 1.00 70.31 165 THR A CA 1
ATOM 1308 C C . THR A 1 165 ? -8.289 -13.995 11.756 1.00 70.31 165 THR A C 1
ATOM 1310 O O . THR A 1 165 ? -9.445 -13.809 1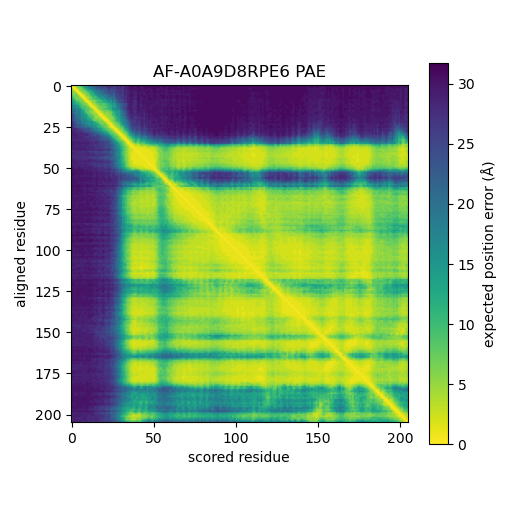1.395 1.00 70.31 165 THR A O 1
ATOM 1313 N N . SER A 1 166 ? -7.504 -14.884 11.130 1.00 68.94 166 SER A N 1
ATOM 1314 C CA . SER A 1 166 ? -7.841 -15.552 9.850 1.00 68.94 166 SER A CA 1
ATOM 1315 C C . SER A 1 166 ? -8.184 -14.597 8.693 1.00 68.94 166 SER A C 1
ATOM 1317 O O . SER A 1 166 ? -8.528 -15.061 7.607 1.00 68.94 166 SER A O 1
ATOM 1319 N N . ALA A 1 167 ? -8.075 -13.284 8.909 1.00 74.81 167 ALA A N 1
ATOM 1320 C CA . ALA A 1 167 ? -8.329 -12.255 7.921 1.00 74.81 167 ALA A CA 1
ATOM 1321 C C . ALA A 1 167 ? -7.100 -12.064 7.028 1.00 74.81 167 ALA A C 1
ATOM 1323 O O . ALA A 1 167 ? -5.949 -12.175 7.471 1.00 74.81 167 ALA A O 1
ATOM 1324 N N . ASP A 1 168 ? -7.363 -11.758 5.763 1.00 84.62 168 ASP A N 1
ATOM 1325 C CA . ASP A 1 168 ? -6.342 -11.392 4.796 1.00 84.62 168 ASP A CA 1
ATOM 1326 C C . ASP A 1 168 ? -6.427 -9.883 4.547 1.00 84.62 168 ASP A C 1
ATOM 1328 O O . ASP A 1 168 ? -7.450 -9.365 4.107 1.00 84.62 168 ASP A O 1
ATOM 1332 N N . VAL A 1 169 ? -5.327 -9.180 4.796 1.00 86.44 169 VAL A N 1
ATOM 1333 C CA . VAL A 1 169 ? -5.175 -7.773 4.432 1.00 86.44 169 VAL A CA 1
ATOM 1334 C C . VAL A 1 169 ? -4.548 -7.695 3.048 1.00 86.44 169 VAL A C 1
ATOM 1336 O O . VAL A 1 169 ? -3.515 -8.309 2.782 1.00 86.44 169 VAL A O 1
ATOM 1339 N N . PHE A 1 170 ? -5.135 -6.909 2.158 1.00 86.75 170 PHE A N 1
ATOM 1340 C CA . PHE A 1 170 ? -4.633 -6.692 0.810 1.00 86.75 170 PHE A CA 1
ATOM 1341 C C . PHE A 1 170 ? -3.947 -5.328 0.701 1.00 86.75 170 PHE A C 1
ATOM 1343 O O . PHE A 1 170 ? -4.462 -4.300 1.139 1.00 86.75 170 PHE A O 1
ATOM 1350 N N . LEU A 1 171 ? -2.770 -5.312 0.078 1.00 89.25 171 LEU A N 1
ATOM 1351 C CA . LEU A 1 171 ? -2.059 -4.097 -0.307 1.00 89.25 171 LEU A CA 1
ATOM 1352 C C . LEU A 1 171 ? -1.919 -4.055 -1.821 1.00 89.25 171 LEU A C 1
ATOM 1354 O O . LEU A 1 171 ? -1.261 -4.904 -2.426 1.00 89.25 171 LEU A O 1
ATOM 1358 N N . GLN A 1 172 ? -2.486 -3.028 -2.432 1.00 88.69 172 GLN A N 1
ATOM 1359 C CA . GLN A 1 172 ? -2.302 -2.731 -3.841 1.00 88.69 172 GLN A CA 1
ATOM 1360 C C . GLN A 1 172 ? -1.220 -1.670 -4.004 1.00 88.69 172 GLN A C 1
ATOM 1362 O O . GLN A 1 172 ? -1.333 -0.563 -3.488 1.00 88.69 172 GLN A O 1
ATOM 1367 N N . VAL A 1 173 ? -0.179 -1.994 -4.759 1.00 90.56 173 VAL A N 1
ATOM 1368 C CA . VAL A 1 173 ? 0.955 -1.110 -5.024 1.00 90.56 173 VAL A CA 1
ATOM 1369 C C . VAL A 1 173 ? 0.904 -0.678 -6.485 1.00 90.56 173 VAL A C 1
ATOM 1371 O O . VAL A 1 173 ? 1.266 -1.447 -7.376 1.00 90.56 173 VAL A O 1
ATOM 1374 N N . ASP A 1 174 ? 0.467 0.553 -6.746 1.00 89.38 174 ASP A N 1
ATOM 1375 C CA . ASP A 1 174 ? 0.598 1.198 -8.055 1.00 89.38 174 ASP A CA 1
ATOM 1376 C C . ASP A 1 174 ? 1.998 1.808 -8.165 1.00 89.38 174 ASP A C 1
ATOM 1378 O O . ASP A 1 174 ? 2.281 2.894 -7.649 1.00 89.38 174 ASP A O 1
ATOM 1382 N N . VAL A 1 175 ? 2.892 1.094 -8.848 1.00 88.81 175 VAL A N 1
ATOM 1383 C CA . VAL A 1 175 ? 4.301 1.490 -8.970 1.00 88.81 175 VAL A CA 1
ATOM 1384 C C . VAL A 1 175 ? 4.466 2.713 -9.877 1.00 88.81 175 VAL A C 1
ATOM 1386 O O . VAL A 1 175 ? 5.388 3.510 -9.698 1.00 88.81 175 VAL A O 1
ATOM 1389 N N . GLN A 1 176 ? 3.562 2.904 -10.843 1.00 86.19 176 GLN A N 1
ATOM 1390 C CA . GLN A 1 176 ? 3.631 4.015 -11.791 1.00 86.19 176 GLN A CA 1
ATOM 1391 C C . GLN A 1 176 ? 3.269 5.346 -11.125 1.00 86.19 176 GLN A C 1
ATOM 1393 O O . GLN A 1 176 ? 3.966 6.351 -11.329 1.00 86.19 176 GLN A O 1
ATOM 1398 N N . ASN A 1 177 ? 2.181 5.348 -10.355 1.00 86.88 177 ASN A N 1
ATOM 1399 C CA . ASN A 1 177 ? 1.692 6.538 -9.662 1.00 86.88 177 ASN A CA 1
ATOM 1400 C C . ASN A 1 177 ? 2.270 6.677 -8.246 1.00 86.88 177 ASN A C 1
ATOM 1402 O O . ASN A 1 177 ? 2.065 7.713 -7.619 1.00 86.88 177 ASN A O 1
ATOM 1406 N N . LYS A 1 178 ? 3.034 5.679 -7.775 1.00 90.56 178 LYS A N 1
ATOM 1407 C CA . LYS A 1 178 ? 3.599 5.616 -6.420 1.00 90.56 178 LYS A CA 1
ATOM 1408 C C . LYS A 1 178 ? 2.476 5.786 -5.384 1.00 90.56 178 LYS A C 1
ATOM 1410 O O . LYS A 1 178 ? 2.481 6.719 -4.583 1.00 90.56 178 LYS A O 1
ATOM 1415 N N . ILE A 1 179 ? 1.473 4.912 -5.463 1.00 90.62 179 ILE A N 1
ATOM 1416 C CA . ILE A 1 179 ? 0.314 4.882 -4.557 1.00 90.62 179 ILE A CA 1
ATOM 1417 C C . ILE A 1 179 ? 0.211 3.484 -3.947 1.00 90.62 179 ILE A C 1
ATOM 1419 O O . ILE A 1 179 ? 0.356 2.486 -4.655 1.00 90.62 179 ILE A O 1
ATOM 1423 N N . ILE A 1 180 ? -0.034 3.415 -2.640 1.00 91.31 180 ILE A N 1
ATOM 1424 C CA . ILE A 1 180 ? -0.338 2.177 -1.918 1.00 91.31 180 ILE A CA 1
ATOM 1425 C C . ILE A 1 180 ? -1.780 2.263 -1.446 1.00 91.31 180 ILE A C 1
ATOM 1427 O O . ILE A 1 180 ? -2.112 3.170 -0.693 1.00 91.31 180 ILE A O 1
ATOM 1431 N N . SER A 1 181 ? -2.619 1.323 -1.866 1.00 88.50 181 SER A N 1
ATOM 1432 C CA . SER A 1 181 ? -4.000 1.213 -1.398 1.00 88.50 181 SER A CA 1
ATOM 1433 C C . SER A 1 181 ? -4.117 0.032 -0.444 1.00 88.50 181 SER A C 1
ATOM 1435 O O . SER A 1 181 ? -3.771 -1.090 -0.814 1.00 88.50 181 SER A O 1
ATOM 1437 N N . LEU A 1 182 ? -4.566 0.286 0.780 1.00 86.31 182 LEU A N 1
ATOM 1438 C CA . LEU A 1 182 ? -4.867 -0.751 1.767 1.00 86.31 182 LEU A CA 1
ATOM 1439 C C . LEU A 1 182 ? -6.343 -1.164 1.631 1.00 86.31 182 LEU A C 1
ATOM 1441 O O . LEU A 1 182 ? -7.206 -0.297 1.523 1.00 86.31 182 LEU A O 1
ATOM 1445 N N . VAL A 1 183 ? -6.622 -2.469 1.611 1.00 79.38 183 VAL A N 1
ATOM 1446 C CA . VAL A 1 183 ? -7.977 -3.040 1.513 1.00 79.38 183 VAL A CA 1
ATOM 1447 C C . VAL A 1 183 ? -8.076 -4.232 2.457 1.00 79.38 183 VAL A C 1
ATOM 1449 O O . VAL A 1 183 ? -7.263 -5.149 2.362 1.00 79.38 183 VAL A O 1
ATOM 1452 N N . CYS A 1 184 ? -9.040 -4.232 3.374 1.00 65.00 184 CYS A N 1
ATOM 1453 C CA . CYS A 1 184 ? -9.100 -5.247 4.436 1.00 65.00 184 CYS A CA 1
ATOM 1454 C C . CYS A 1 184 ? -10.165 -6.332 4.221 1.00 65.00 184 CYS A C 1
ATOM 1456 O O . CYS A 1 184 ? -10.091 -7.351 4.894 1.00 65.00 184 CYS A O 1
ATOM 1458 N N . ASN A 1 185 ? -11.131 -6.156 3.306 1.00 57.88 185 ASN A N 1
ATOM 1459 C CA . ASN A 1 185 ? -12.315 -7.029 3.280 1.00 57.88 185 ASN A CA 1
ATOM 1460 C C . ASN A 1 185 ? -12.713 -7.626 1.916 1.00 57.88 185 ASN A C 1
ATOM 1462 O O . ASN A 1 185 ? -13.229 -8.741 1.911 1.00 57.88 185 ASN A O 1
ATOM 1466 N N . ASP A 1 186 ? -12.468 -6.976 0.768 1.00 58.16 186 ASP A N 1
ATOM 1467 C CA . ASP A 1 186 ? -12.848 -7.553 -0.535 1.00 58.16 186 ASP A CA 1
ATOM 1468 C C . ASP A 1 186 ? -11.908 -7.129 -1.684 1.00 58.16 186 ASP A C 1
ATOM 1470 O O . ASP A 1 186 ? -11.726 -5.934 -1.929 1.00 58.16 186 ASP A O 1
ATOM 1474 N N . PRO A 1 187 ? -11.320 -8.066 -2.455 1.00 57.16 187 PRO A N 1
ATOM 1475 C CA . PRO A 1 187 ? -10.624 -7.726 -3.691 1.00 57.16 187 PRO A CA 1
ATOM 1476 C C . PRO A 1 187 ? -11.519 -7.090 -4.774 1.00 57.16 187 PRO A C 1
ATOM 1478 O O . PRO A 1 187 ? -10.979 -6.555 -5.742 1.00 57.16 187 PRO A O 1
ATOM 1481 N N . ALA A 1 188 ? -12.850 -7.120 -4.647 1.00 59.59 188 ALA A N 1
ATOM 1482 C CA . ALA A 1 188 ? -13.777 -6.392 -5.518 1.00 59.59 188 ALA A CA 1
ATOM 1483 C C . ALA A 1 188 ? -13.647 -4.863 -5.393 1.00 59.59 188 ALA A C 1
ATOM 1485 O O . ALA A 1 188 ? -13.912 -4.156 -6.367 1.00 59.59 188 ALA A O 1
ATOM 1486 N N . ASP A 1 189 ? -13.183 -4.367 -4.240 1.00 58.66 189 ASP A N 1
ATOM 1487 C CA . ASP A 1 189 ? -12.943 -2.939 -3.986 1.00 58.66 189 ASP A CA 1
ATOM 1488 C C . ASP A 1 189 ? -11.612 -2.439 -4.581 1.00 58.66 189 ASP A C 1
ATOM 1490 O O . ASP A 1 189 ? -11.285 -1.249 -4.517 1.00 58.66 189 ASP A O 1
ATOM 1494 N N . LEU A 1 190 ? -10.816 -3.337 -5.168 1.00 63.91 190 LEU A N 1
ATOM 1495 C CA . LEU A 1 190 ? -9.559 -2.996 -5.827 1.00 63.91 190 LEU A CA 1
ATOM 1496 C C . LEU A 1 190 ? -9.825 -2.389 -7.211 1.00 63.91 190 LEU A C 1
ATOM 1498 O O . LEU A 1 190 ? -10.703 -2.837 -7.949 1.00 63.91 190 LEU A O 1
ATOM 1502 N N . ASP A 1 191 ? -9.014 -1.402 -7.611 1.00 63.03 191 ASP A N 1
ATOM 1503 C CA . ASP A 1 191 ? -9.139 -0.781 -8.936 1.00 63.03 191 ASP A CA 1
ATOM 1504 C C . ASP A 1 191 ? -8.957 -1.836 -10.041 1.00 63.03 191 ASP A C 1
ATOM 1506 O O . ASP A 1 191 ? -7.843 -2.291 -10.334 1.00 63.03 191 ASP A O 1
ATOM 1510 N N . GLN A 1 192 ? -10.068 -2.204 -10.684 1.00 58.97 192 GLN A N 1
ATOM 1511 C CA . GLN A 1 192 ? -10.112 -3.215 -11.738 1.00 58.97 192 GLN A CA 1
ATOM 1512 C C . GLN A 1 192 ? -9.196 -2.861 -12.917 1.00 58.97 192 GLN A C 1
ATOM 1514 O O . GLN A 1 192 ? -8.692 -3.758 -13.594 1.00 58.97 192 GLN A O 1
ATOM 1519 N N . ASN A 1 193 ? -8.900 -1.575 -13.143 1.00 59.12 193 ASN A N 1
ATOM 1520 C CA . ASN A 1 193 ? -7.969 -1.162 -14.194 1.00 59.12 193 ASN A CA 1
ATOM 1521 C C . ASN A 1 193 ? -6.527 -1.560 -13.866 1.00 59.12 193 ASN A C 1
ATOM 1523 O O . ASN A 1 193 ? -5.774 -1.942 -14.767 1.00 59.12 193 ASN A O 1
ATOM 1527 N N . LEU A 1 194 ? -6.147 -1.511 -12.587 1.00 58.94 194 LEU A N 1
ATOM 1528 C CA . LEU A 1 194 ? -4.851 -1.977 -12.092 1.00 58.94 194 LEU A CA 1
ATOM 1529 C C . LEU A 1 194 ? -4.776 -3.506 -12.048 1.00 58.94 194 LEU A C 1
ATOM 1531 O O . LEU A 1 194 ? -3.701 -4.048 -12.302 1.00 58.94 194 LEU A O 1
ATOM 1535 N N . LEU A 1 195 ? -5.900 -4.181 -11.790 1.00 61.66 195 LEU A N 1
ATOM 1536 C CA . LEU A 1 195 ? -6.002 -5.645 -11.770 1.00 61.66 195 LEU A CA 1
ATOM 1537 C C . LEU A 1 195 ? -6.235 -6.285 -13.149 1.00 61.66 195 LEU A C 1
ATOM 1539 O O . LEU A 1 195 ? -6.190 -7.507 -13.285 1.00 61.66 195 LEU A O 1
ATOM 1543 N N . SER A 1 196 ? -6.454 -5.486 -14.195 1.00 54.06 196 SER A N 1
ATOM 1544 C CA . SER A 1 196 ? -6.635 -5.999 -15.554 1.00 54.06 196 SER A CA 1
ATOM 1545 C C . SER A 1 196 ? -5.305 -6.488 -16.156 1.00 54.06 196 SER A C 1
ATOM 1547 O O . SER A 1 196 ? -4.320 -5.749 -16.267 1.00 54.06 196 SER A O 1
ATOM 1549 N N . GLY A 1 197 ? -5.253 -7.760 -16.566 1.00 54.38 197 GLY A N 1
ATOM 1550 C CA . GLY A 1 197 ? -4.107 -8.337 -17.277 1.00 54.38 197 GLY A CA 1
ATOM 1551 C C . GLY A 1 197 ? -3.785 -9.782 -16.899 1.00 54.38 197 GLY A C 1
ATOM 1552 O O . GLY A 1 197 ? -4.466 -10.401 -16.088 1.00 54.38 197 GLY A O 1
ATOM 1553 N N . LYS A 1 198 ? -2.724 -10.331 -17.508 1.00 57.94 198 LYS A N 1
ATOM 1554 C CA . LYS A 1 198 ? -2.186 -11.646 -17.127 1.00 57.94 198 LYS A CA 1
ATOM 1555 C C . LYS A 1 198 ? -1.582 -11.555 -15.725 1.00 57.94 198 LYS A C 1
ATOM 1557 O O . LYS A 1 198 ? -0.752 -10.678 -15.483 1.00 57.94 198 LYS A O 1
ATOM 1562 N N . TRP A 1 199 ? -1.989 -12.458 -14.838 1.00 65.19 199 TRP A N 1
ATOM 1563 C CA . TRP A 1 199 ? -1.442 -12.568 -13.491 1.00 65.19 199 TRP A CA 1
ATOM 1564 C C . TRP A 1 199 ? -0.231 -13.501 -13.481 1.00 65.19 199 TRP A C 1
ATOM 1566 O O . TRP A 1 199 ? -0.179 -14.482 -14.224 1.00 65.19 199 TRP A O 1
ATOM 1576 N N . TYR A 1 200 ? 0.726 -13.192 -12.610 1.00 68.12 200 TYR A N 1
ATOM 1577 C CA . TYR A 1 200 ? 1.843 -14.074 -12.284 1.00 68.12 200 TYR A CA 1
ATOM 1578 C C . TYR A 1 200 ? 1.958 -14.153 -10.771 1.00 68.12 200 TYR A C 1
ATOM 1580 O O . TYR A 1 200 ? 1.997 -13.113 -10.104 1.00 68.12 200 TYR A O 1
ATOM 1588 N N . GLU A 1 201 ? 1.999 -15.374 -10.247 1.00 79.31 201 GLU A N 1
ATOM 1589 C CA . GLU A 1 201 ? 2.302 -15.608 -8.841 1.00 79.31 201 GLU A CA 1
ATOM 1590 C C . GLU A 1 201 ? 3.777 -15.327 -8.586 1.00 79.31 201 GLU A C 1
ATOM 1592 O O . GLU A 1 201 ? 4.651 -15.789 -9.323 1.00 79.31 201 GLU A O 1
ATOM 1597 N N . LEU A 1 202 ? 4.040 -14.538 -7.554 1.00 81.88 202 LEU A N 1
ATOM 1598 C CA . LEU A 1 202 ? 5.375 -14.216 -7.086 1.00 81.88 202 LEU A CA 1
ATOM 1599 C C . LEU A 1 202 ? 5.587 -14.884 -5.736 1.00 81.88 202 LEU A C 1
ATOM 1601 O O . LEU A 1 202 ? 4.670 -14.959 -4.918 1.00 81.88 202 LEU A O 1
ATOM 1605 N N . GLN A 1 203 ? 6.821 -15.302 -5.467 1.00 79.81 203 GLN A N 1
ATOM 1606 C CA . GLN A 1 203 ? 7.132 -15.867 -4.165 1.00 79.81 203 GLN A CA 1
ATOM 1607 C C . GLN A 1 203 ? 7.194 -14.774 -3.094 1.00 79.81 203 GLN A C 1
ATOM 1609 O O . GLN A 1 203 ? 7.902 -13.763 -3.217 1.00 79.81 203 GLN A O 1
ATOM 1614 N N . ALA A 1 204 ? 6.448 -15.019 -2.025 1.00 70.06 204 ALA A N 1
ATOM 1615 C CA . ALA A 1 204 ? 6.722 -14.481 -0.711 1.00 70.06 204 ALA A CA 1
ATOM 1616 C C . ALA A 1 204 ? 8.057 -15.053 -0.218 1.00 70.06 204 ALA A C 1
ATOM 1618 O O . ALA A 1 204 ? 8.241 -16.266 -0.240 1.00 70.06 204 ALA A O 1
ATOM 1619 N N . GLN A 1 205 ? 9.007 -14.190 0.142 1.00 62.91 205 GLN A N 1
ATOM 1620 C CA . GLN A 1 205 ? 10.284 -14.610 0.736 1.00 62.91 205 GLN A CA 1
ATOM 1621 C C . GLN A 1 205 ? 10.158 -14.774 2.237 1.00 62.91 205 GLN A C 1
ATOM 1623 O O . GLN A 1 205 ? 9.414 -13.961 2.823 1.00 62.91 205 GLN A O 1
#

Mean predicted aligned error: 12.82 Å

Sequence (205 aa):
MMKNTRNLYKWTAVCCAALLAALLIPARTDAQTHLNVSWKKVLEQENRRVDNQGAASVLGVRVGAQIERIRKQNEARKQMQKAFTQLPKGTAEKAEANYNRIQTLIAKNQLFTGYELTVPVLRDFYQLDAAELKHVLAFFNGNANPTSAKKYKRGLLLTLRVPETSADVFLQVDVQNKIISLVCNDPADLDQNLLSGKWYELQAQ

Radius of gyration: 26.4 Å; Cα contacts (8 Å, |Δi|>4): 259; chains: 1; bounding box: 41×61×96 Å